Protein AF-A0A933EDR0-F1 (afdb_monomer)

Mean predicted aligned error: 7.44 Å

pLDDT: mean 84.29, std 12.15, range [47.56, 97.56]

Foldseek 3Di:
DDPVVLVVVLVVVLVVLLVVLLVVLVVQLVPQDDADDDPDPLVLLVVLLVLLVLLLVLLVLLLQLVCCLVVVHPDDPPDDNVNSVVSNVVSVVSSVVSLVVSLVSCCNHPNQDDPDPLSVLLSSLSSVLVSLVVSLVCCVPPNVVCVVCNSVSSVSNSVSSVSNSVSRNVCVVVVND

Sequence (177 aa):
MSEEAAVRRTQALLLGVLVAGFAVVAAWVFKVKTPVPYADAQQVIFGKAVASTIVALFAGLNWITMGMVYEKIPAPKGVRRRTLSSVHRWSGRIAVLAGFVVAAMCVATQGPQTSTTRLMVHSLLGGAVFVAVAVKLVIVKRVPAADGLLPLLGSLVFLFFAGLWWTSALPFFQGKI

Radius of gyration: 18.11 Å; Cα contacts (8 Å, |Δi|>4): 167; chains: 1; bounding box: 51×37×50 Å

Solvent-accessible surface area (backbone atoms only — not comparable to full-atom values): 9386 Å² total; per-residue (Å²): 133,61,70,66,60,56,51,52,52,49,52,52,51,54,50,49,50,49,53,52,39,50,50,53,42,51,55,47,45,76,64,58,85,68,62,59,90,65,98,50,65,65,63,52,52,51,51,49,30,52,52,39,48,53,25,31,52,26,31,49,51,26,44,51,33,45,30,31,76,71,69,75,34,91,67,65,88,92,67,52,72,68,53,38,52,49,49,27,54,52,32,43,50,50,21,52,54,52,44,50,54,50,49,52,51,49,38,45,48,62,31,56,44,70,91,41,72,56,42,33,50,33,41,51,31,59,43,49,33,56,36,43,51,50,52,52,50,45,27,75,74,76,35,65,92,50,54,85,51,48,66,58,47,49,47,49,38,31,52,28,41,45,48,37,26,56,56,51,29,48,41,39,80,68,70,76,97

Structure (mmCIF, N/CA/C/O backbone):
data_AF-A0A933EDR0-F1
#
_entry.id   AF-A0A933EDR0-F1
#
loop_
_atom_site.group_PDB
_atom_site.id
_atom_site.type_symbol
_atom_site.label_atom_id
_atom_site.label_alt_id
_atom_site.label_comp_id
_atom_site.label_asym_id
_atom_site.label_entity_id
_atom_site.label_seq_id
_atom_site.pdbx_PDB_ins_code
_atom_site.Cartn_x
_atom_site.Cartn_y
_atom_site.Cartn_z
_atom_site.occupancy
_atom_site.B_iso_or_equiv
_atom_site.auth_seq_id
_atom_site.auth_comp_id
_atom_site.auth_asym_id
_atom_site.auth_atom_id
_atom_site.pdbx_PDB_model_num
ATOM 1 N N . MET A 1 1 ? -30.311 -16.896 12.895 1.00 59.28 1 MET A N 1
ATOM 2 C CA . MET A 1 1 ? -29.209 -17.283 11.983 1.00 59.28 1 MET A CA 1
ATOM 3 C C . MET A 1 1 ? -28.011 -17.592 12.867 1.00 59.28 1 MET A C 1
ATOM 5 O O . MET A 1 1 ? -27.674 -16.723 13.660 1.00 59.28 1 MET A O 1
ATOM 9 N N . SER A 1 2 ? -27.471 -18.816 12.848 1.00 77.19 2 SER A N 1
ATOM 10 C CA . SER A 1 2 ? -26.390 -19.201 13.771 1.00 77.19 2 SER A CA 1
ATOM 11 C C . SER A 1 2 ? -25.107 -18.422 13.463 1.00 77.19 2 SER A C 1
ATOM 13 O O . SER A 1 2 ? -24.821 -18.115 12.304 1.00 77.19 2 SER A O 1
ATOM 15 N N . GLU A 1 3 ? -24.349 -18.081 14.502 1.00 76.75 3 GLU A N 1
ATOM 16 C CA . GLU A 1 3 ? -23.081 -17.339 14.424 1.00 76.75 3 GLU A CA 1
ATOM 17 C C . GLU A 1 3 ? -22.095 -17.986 13.434 1.00 76.75 3 GLU A C 1
ATOM 19 O O . GLU A 1 3 ? -21.479 -17.318 12.603 1.00 76.75 3 GLU A O 1
ATOM 24 N N . GLU A 1 4 ? -22.072 -19.316 13.413 1.00 78.44 4 GLU A N 1
ATOM 25 C CA . GLU A 1 4 ? -21.276 -20.131 12.499 1.00 78.44 4 GLU A CA 1
ATOM 26 C C . GLU A 1 4 ? -21.634 -19.912 11.014 1.00 78.44 4 GLU A C 1
ATOM 28 O O . GLU A 1 4 ? -20.752 -19.839 10.154 1.00 78.44 4 GLU A O 1
ATOM 33 N N . ALA A 1 5 ? -22.919 -19.723 10.690 1.00 76.62 5 ALA A N 1
ATOM 34 C CA . ALA A 1 5 ? -23.361 -19.446 9.323 1.00 76.62 5 ALA A CA 1
ATOM 35 C C . ALA A 1 5 ? -22.924 -18.046 8.848 1.00 76.62 5 ALA A C 1
ATOM 37 O O . ALA A 1 5 ? -22.588 -17.860 7.674 1.00 76.62 5 ALA A O 1
ATOM 38 N N . ALA A 1 6 ? -22.881 -17.065 9.755 1.00 73.00 6 ALA A N 1
ATOM 39 C CA . ALA A 1 6 ? -22.401 -15.715 9.460 1.00 73.00 6 ALA A CA 1
ATOM 40 C C . ALA A 1 6 ? -20.878 -15.679 9.230 1.00 73.00 6 ALA A C 1
ATOM 42 O O . ALA A 1 6 ? -20.409 -15.015 8.297 1.00 73.00 6 ALA A O 1
ATOM 43 N N . VAL A 1 7 ? -20.112 -16.441 10.019 1.00 74.94 7 VAL A N 1
ATOM 44 C CA . VAL A 1 7 ? -18.655 -16.590 9.860 1.00 74.94 7 VAL A CA 1
ATOM 45 C C . VAL A 1 7 ? -18.311 -17.294 8.545 1.00 74.94 7 VAL A C 1
ATOM 47 O O . VAL A 1 7 ? -17.504 -16.775 7.773 1.00 74.94 7 VAL A O 1
ATOM 50 N N . ARG A 1 8 ? -18.972 -18.412 8.216 1.00 81.12 8 ARG A N 1
ATOM 51 C CA . ARG A 1 8 ? -18.732 -19.139 6.952 1.00 81.12 8 ARG A CA 1
ATOM 52 C C . ARG A 1 8 ? -19.055 -18.291 5.723 1.00 81.12 8 ARG A C 1
ATOM 54 O O . ARG A 1 8 ? -18.282 -18.269 4.768 1.00 81.12 8 ARG A O 1
ATOM 61 N N . ARG A 1 9 ? -20.157 -17.530 5.756 1.00 79.12 9 ARG A N 1
ATOM 62 C CA . ARG A 1 9 ? -20.516 -16.589 4.681 1.00 79.12 9 ARG A CA 1
ATOM 63 C C . ARG A 1 9 ? -19.467 -15.487 4.516 1.00 79.12 9 ARG A C 1
ATOM 65 O O . ARG A 1 9 ? -19.104 -15.149 3.394 1.00 79.12 9 ARG A O 1
ATOM 72 N N . THR A 1 10 ? -18.964 -14.956 5.627 1.00 70.56 10 THR A N 1
ATOM 73 C CA . THR A 1 10 ? -17.889 -13.954 5.655 1.00 70.56 10 THR A CA 1
ATOM 74 C C . THR A 1 10 ? -16.603 -14.497 5.035 1.00 70.56 10 THR A C 1
ATOM 76 O O . THR A 1 10 ? -16.048 -13.876 4.132 1.00 70.56 10 THR A O 1
ATOM 79 N N . GLN A 1 11 ? -16.165 -15.685 5.456 1.00 74.19 11 GLN A N 1
ATOM 80 C CA . GLN A 1 11 ? -14.982 -16.352 4.911 1.00 74.19 11 GLN A CA 1
ATOM 81 C C . GLN A 1 11 ? -15.119 -16.625 3.411 1.00 74.19 11 GLN A C 1
ATOM 83 O O . GLN A 1 11 ? -14.204 -16.315 2.653 1.00 74.19 11 GLN A O 1
ATOM 88 N N . ALA A 1 12 ? -16.274 -17.129 2.968 1.00 77.50 12 ALA A N 1
ATOM 89 C CA . ALA A 1 12 ? -16.537 -17.398 1.557 1.00 77.50 12 ALA A CA 1
ATOM 90 C C . ALA A 1 12 ? -16.495 -16.123 0.697 1.00 77.50 12 ALA A C 1
ATOM 92 O O . ALA A 1 12 ? -15.921 -16.138 -0.390 1.00 77.50 12 ALA A O 1
ATOM 93 N N . LEU A 1 13 ? -17.043 -15.004 1.188 1.00 74.25 13 LEU A N 1
ATOM 94 C CA . LEU A 1 13 ? -16.986 -13.716 0.488 1.00 74.25 13 LEU A CA 1
ATOM 95 C C . LEU A 1 13 ? -15.553 -13.184 0.380 1.00 74.25 13 LEU A C 1
ATOM 97 O O . LEU A 1 13 ? -15.146 -12.738 -0.691 1.00 74.25 13 LEU A O 1
ATOM 101 N N . LEU A 1 14 ? -14.779 -13.244 1.467 1.00 71.56 14 LEU A N 1
ATOM 102 C CA . LEU A 1 14 ? -13.388 -12.786 1.472 1.00 71.56 14 LEU A CA 1
ATOM 103 C C . LEU A 1 14 ? -12.517 -13.644 0.551 1.00 71.56 14 LEU A C 1
ATOM 105 O O . LEU A 1 14 ? -11.787 -13.099 -0.274 1.00 71.56 14 LEU A O 1
ATOM 109 N N . LEU A 1 15 ? -12.641 -14.971 0.634 1.00 75.56 15 LEU A N 1
ATOM 110 C CA . LEU A 1 15 ? -11.942 -15.907 -0.248 1.00 75.56 15 LEU A CA 1
ATOM 111 C C . LEU A 1 15 ? -12.336 -15.704 -1.713 1.00 75.56 15 LEU A C 1
ATOM 113 O O . LEU A 1 15 ? -11.460 -15.637 -2.569 1.00 75.56 15 LEU A O 1
ATOM 117 N N . GLY A 1 16 ? -13.627 -15.533 -2.005 1.00 73.62 16 GLY A N 1
ATOM 118 C CA . GLY A 1 16 ? -14.110 -15.271 -3.360 1.00 73.62 16 GLY A CA 1
ATOM 119 C C . GLY A 1 16 ? -13.519 -13.992 -3.959 1.00 73.62 16 GLY A C 1
ATOM 120 O O . GLY A 1 16 ? -13.049 -14.009 -5.093 1.00 73.62 16 GLY A O 1
ATOM 121 N N . VAL A 1 17 ? -13.469 -12.899 -3.189 1.00 71.50 17 VAL A N 1
ATOM 122 C CA . VAL A 1 17 ? -12.860 -11.629 -3.629 1.00 71.50 17 VAL A CA 1
ATOM 123 C C . VAL A 1 17 ? -11.349 -11.765 -3.817 1.00 71.50 17 VAL A C 1
ATOM 125 O O . VAL A 1 17 ? -10.816 -11.240 -4.793 1.00 71.50 17 VAL A O 1
ATOM 128 N N . LEU A 1 18 ? -10.659 -12.479 -2.921 1.00 69.50 18 LEU A N 1
ATOM 129 C CA . LEU A 1 18 ? -9.221 -12.736 -3.035 1.00 69.50 18 LEU A CA 1
ATOM 130 C C . LEU A 1 18 ? -8.892 -13.542 -4.296 1.00 69.50 18 LEU A C 1
ATOM 132 O O . LEU A 1 18 ? -8.040 -13.127 -5.077 1.00 69.50 18 LEU A O 1
ATOM 136 N N . VAL A 1 19 ? -9.590 -14.659 -4.515 1.00 73.19 19 VAL A N 1
ATOM 137 C CA . VAL A 1 19 ? -9.375 -15.547 -5.666 1.00 73.19 19 VAL A CA 1
ATOM 138 C C . VAL A 1 19 ? -9.741 -14.843 -6.969 1.00 73.19 19 VAL A C 1
ATOM 140 O O . VAL A 1 19 ? -8.946 -14.856 -7.905 1.00 73.19 19 VAL A O 1
ATOM 143 N N . ALA A 1 20 ? -10.898 -14.178 -7.032 1.00 71.88 20 ALA A N 1
ATOM 144 C CA . ALA A 1 20 ? -11.318 -13.449 -8.227 1.00 71.88 20 ALA A CA 1
ATOM 145 C C . ALA A 1 20 ? -10.381 -12.273 -8.529 1.00 71.88 20 ALA A C 1
ATOM 147 O O . ALA A 1 20 ? -9.972 -12.089 -9.672 1.00 71.88 20 ALA A O 1
ATOM 148 N N . GLY A 1 21 ? -9.993 -11.504 -7.508 1.00 60.41 21 GLY A N 1
ATOM 149 C CA . GLY A 1 21 ? -9.047 -10.403 -7.649 1.00 60.41 21 GLY A CA 1
ATOM 150 C C . GLY A 1 21 ? -7.682 -10.878 -8.148 1.00 60.41 21 GLY A C 1
ATOM 151 O O . GLY A 1 21 ? -7.150 -10.315 -9.102 1.00 60.41 21 GLY A O 1
ATOM 152 N N . PHE A 1 22 ? -7.149 -11.956 -7.565 1.00 62.19 22 PHE A N 1
ATOM 153 C CA . PHE A 1 22 ? -5.900 -12.573 -8.012 1.00 62.19 22 PHE A CA 1
ATOM 154 C C . PHE A 1 22 ? -6.001 -13.101 -9.449 1.00 62.19 22 PHE A C 1
ATOM 156 O O . PHE A 1 22 ? -5.115 -12.836 -10.258 1.00 62.19 22 PHE A O 1
ATOM 163 N N . ALA A 1 23 ? -7.092 -13.787 -9.797 1.00 68.38 23 ALA A N 1
ATOM 164 C CA . ALA A 1 23 ? -7.315 -14.314 -11.139 1.00 68.38 23 ALA A CA 1
ATOM 165 C C . ALA A 1 23 ? -7.428 -13.200 -12.192 1.00 68.38 23 ALA A C 1
ATOM 167 O O . ALA A 1 23 ? -6.860 -13.331 -13.272 1.00 68.38 23 ALA A O 1
ATOM 168 N N . VAL A 1 24 ? -8.102 -12.086 -11.880 1.00 63.88 24 VAL A N 1
ATOM 169 C CA . VAL A 1 24 ? -8.200 -10.915 -12.770 1.00 63.88 24 VAL A CA 1
ATOM 170 C C . VAL A 1 24 ? -6.830 -10.276 -12.983 1.00 63.88 24 VAL A C 1
ATOM 172 O O . VAL A 1 24 ? -6.464 -9.997 -14.123 1.00 63.88 24 VAL A O 1
ATOM 175 N N . VAL A 1 25 ? -6.052 -10.089 -11.913 1.00 53.62 25 VAL A N 1
ATOM 176 C CA . VAL A 1 25 ? -4.675 -9.578 -11.999 1.00 53.62 25 VAL A CA 1
ATOM 177 C C . VAL A 1 25 ? -3.814 -10.505 -12.854 1.00 53.62 25 VAL A C 1
ATOM 179 O O . VAL A 1 25 ? -3.159 -10.033 -13.779 1.00 53.62 25 VAL A O 1
ATOM 182 N N . ALA A 1 26 ? -3.835 -11.813 -12.587 1.00 58.19 26 ALA A N 1
ATOM 183 C CA . ALA A 1 26 ? -3.067 -12.798 -13.340 1.00 58.19 26 ALA A CA 1
ATOM 184 C C . ALA A 1 26 ? -3.477 -12.809 -14.821 1.00 58.19 26 ALA A C 1
ATOM 186 O O . ALA A 1 26 ? -2.630 -12.689 -15.698 1.00 58.19 26 ALA A O 1
ATOM 187 N N . ALA A 1 27 ? -4.775 -12.860 -15.125 1.00 61.47 27 ALA A N 1
ATOM 188 C CA . ALA A 1 27 ? -5.272 -12.824 -16.499 1.00 61.47 27 ALA A CA 1
ATOM 189 C C . ALA A 1 27 ? -4.859 -11.540 -17.235 1.00 61.47 27 ALA A C 1
ATOM 191 O O . ALA A 1 27 ? -4.522 -11.581 -18.418 1.00 61.47 27 ALA A O 1
ATOM 192 N N . TRP A 1 28 ? -4.854 -10.403 -16.541 1.00 53.97 28 TRP A N 1
ATOM 193 C CA . TRP A 1 28 ? -4.442 -9.123 -17.104 1.00 53.97 28 TRP A CA 1
ATOM 194 C C . TRP A 1 28 ? -2.929 -9.040 -17.348 1.00 53.97 28 TRP A C 1
ATOM 196 O O . TRP A 1 28 ? -2.516 -8.573 -18.410 1.00 53.97 28 TRP A O 1
ATOM 206 N N . VAL A 1 29 ? -2.117 -9.589 -16.434 1.00 54.31 29 VAL A N 1
ATOM 207 C CA . VAL A 1 29 ? -0.663 -9.795 -16.596 1.00 54.31 29 VAL A CA 1
ATOM 208 C C . VAL A 1 29 ? -0.334 -10.511 -17.898 1.00 54.31 29 VAL A C 1
ATOM 210 O O . VAL A 1 29 ? 0.570 -10.089 -18.612 1.00 54.31 29 VAL A O 1
ATOM 213 N N . PHE A 1 30 ? -1.108 -11.532 -18.258 1.00 56.72 30 PHE A N 1
ATOM 214 C CA . PHE A 1 30 ? -0.864 -12.307 -19.474 1.00 56.72 30 PHE A CA 1
ATOM 215 C C . PHE A 1 30 ? -1.455 -11.692 -20.760 1.00 56.72 30 PHE A C 1
ATOM 217 O O . PHE A 1 30 ? -1.148 -12.181 -21.850 1.00 56.72 30 PHE A O 1
ATOM 224 N N . LYS A 1 31 ? -2.285 -10.635 -20.681 1.00 56.78 31 LYS A N 1
ATOM 225 C CA . LYS A 1 31 ? -3.006 -10.074 -21.847 1.00 56.78 31 LYS A CA 1
ATOM 226 C C . LYS A 1 31 ? -2.462 -8.753 -22.406 1.00 56.78 31 LYS A C 1
ATOM 228 O O . LYS A 1 31 ? -2.707 -8.477 -23.579 1.00 56.78 31 LYS A O 1
ATOM 233 N N . VAL A 1 32 ? -1.762 -7.926 -21.626 1.00 54.75 32 VAL A N 1
ATOM 234 C CA . VAL A 1 32 ? -1.287 -6.603 -22.092 1.00 54.75 32 VAL A CA 1
ATOM 235 C C . VAL A 1 32 ? -0.006 -6.755 -22.924 1.00 54.75 32 VAL A C 1
ATOM 237 O O . VAL A 1 32 ? 1.001 -7.227 -22.407 1.00 54.75 32 VAL A O 1
ATOM 240 N N . LYS A 1 33 ? -0.031 -6.364 -24.211 1.00 51.09 33 LYS A N 1
ATOM 241 C CA . LYS A 1 33 ? 1.066 -6.627 -25.172 1.00 51.09 33 LYS A CA 1
ATOM 242 C C . LYS A 1 33 ? 1.660 -5.413 -25.913 1.00 51.09 33 LYS A C 1
ATOM 244 O O . LYS A 1 33 ? 2.411 -5.624 -26.857 1.00 51.09 33 LYS A O 1
ATOM 249 N N . THR A 1 34 ? 1.402 -4.160 -25.525 1.00 47.56 34 THR A N 1
ATOM 250 C CA . THR A 1 34 ? 1.934 -2.999 -26.283 1.00 47.56 34 THR A CA 1
ATOM 251 C C . THR A 1 34 ? 2.441 -1.853 -25.392 1.00 47.56 34 THR A C 1
ATOM 253 O O . THR A 1 34 ? 1.629 -1.285 -24.661 1.00 47.56 34 THR A O 1
ATOM 256 N N . PRO A 1 35 ? 3.732 -1.468 -25.472 1.00 57.47 35 PRO A N 1
ATOM 257 C CA . PRO A 1 35 ? 4.266 -0.241 -24.869 1.00 57.47 35 PRO A CA 1
ATOM 258 C C . PRO A 1 35 ? 3.745 1.014 -25.586 1.00 57.47 35 PRO A C 1
ATOM 260 O O . PRO A 1 35 ? 3.749 1.058 -26.816 1.00 57.47 35 PRO A O 1
ATOM 263 N N . VAL A 1 36 ? 3.362 2.061 -24.849 1.00 55.84 36 VAL A N 1
ATOM 264 C CA . VAL A 1 36 ? 3.177 3.408 -25.428 1.00 55.84 36 VAL A CA 1
ATOM 265 C C . VAL A 1 36 ? 4.556 4.071 -25.612 1.00 55.84 36 VAL A C 1
ATOM 267 O O . VAL 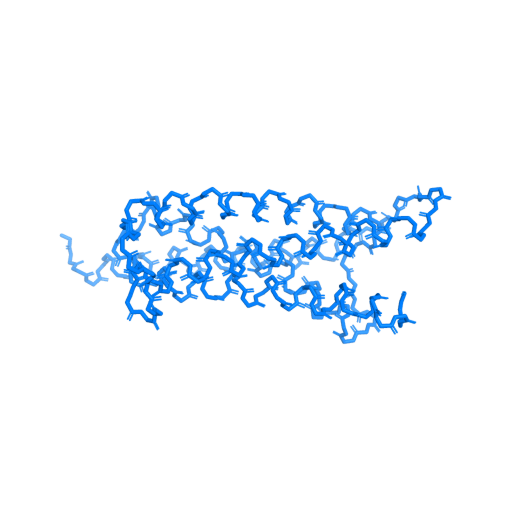A 1 36 ? 5.338 4.066 -24.657 1.00 55.84 36 VAL A O 1
ATOM 270 N N . PRO A 1 37 ? 4.895 4.644 -26.785 1.00 55.88 37 PRO A N 1
ATOM 271 C CA . PRO A 1 37 ? 6.154 5.365 -26.973 1.00 55.88 37 PRO A CA 1
ATOM 272 C C . PRO A 1 37 ? 6.145 6.670 -26.167 1.00 55.88 37 PRO A C 1
ATOM 274 O O . PRO A 1 37 ? 5.263 7.506 -26.353 1.00 55.88 37 PRO A O 1
ATOM 277 N N . TYR A 1 38 ? 7.126 6.863 -25.286 1.00 59.22 38 TYR A N 1
ATOM 278 C CA . TYR A 1 38 ? 7.350 8.140 -24.602 1.00 59.22 38 TYR A CA 1
ATOM 279 C C . TYR A 1 38 ? 8.509 8.878 -25.267 1.00 59.22 38 TYR A C 1
ATOM 281 O O . TYR A 1 38 ? 9.524 8.262 -25.581 1.00 59.22 38 TYR A O 1
ATOM 289 N N . ALA A 1 39 ? 8.364 10.192 -25.453 1.00 58.09 39 ALA A N 1
ATOM 290 C CA . ALA A 1 39 ? 9.373 11.031 -26.104 1.00 58.09 39 ALA A CA 1
ATOM 291 C C . ALA A 1 39 ? 10.686 11.158 -25.298 1.00 58.09 39 ALA A C 1
ATOM 293 O O . ALA A 1 39 ? 11.725 11.432 -25.887 1.00 58.09 39 ALA A O 1
ATOM 294 N N . ASP A 1 40 ? 10.654 10.917 -23.979 1.00 71.19 40 ASP A N 1
ATOM 295 C CA . ASP A 1 40 ? 11.840 10.868 -23.115 1.00 71.19 40 ASP A CA 1
ATOM 296 C C . ASP A 1 40 ? 11.654 9.819 -21.999 1.00 71.19 40 ASP A C 1
ATOM 298 O O . ASP A 1 40 ? 10.908 10.017 -21.034 1.00 71.19 40 ASP A O 1
ATOM 302 N N . ALA A 1 41 ? 12.319 8.669 -22.139 1.00 75.19 41 ALA A N 1
ATOM 303 C CA . ALA A 1 41 ? 12.229 7.567 -21.183 1.00 75.19 41 ALA A CA 1
ATOM 304 C C . ALA A 1 41 ? 12.728 7.956 -19.779 1.00 75.19 41 ALA A C 1
ATOM 306 O O . ALA A 1 41 ? 12.185 7.474 -18.782 1.00 75.19 41 ALA A O 1
ATOM 307 N N . GLN A 1 42 ? 13.712 8.855 -19.687 1.00 77.75 42 GLN A N 1
ATOM 308 C CA . GLN A 1 42 ? 14.330 9.242 -18.422 1.00 77.75 42 GLN A CA 1
ATOM 309 C C . GLN A 1 42 ? 13.375 10.083 -17.571 1.00 77.75 42 GLN A C 1
ATOM 311 O O . GLN A 1 42 ? 13.209 9.832 -16.376 1.00 77.75 42 GLN A O 1
ATOM 316 N N . GLN A 1 43 ? 12.670 11.031 -18.195 1.00 78.38 43 GLN A N 1
ATOM 317 C CA . GLN A 1 43 ? 11.649 11.838 -17.517 1.00 78.38 43 GLN A CA 1
ATOM 318 C C . GLN A 1 43 ? 10.504 10.978 -16.974 1.00 78.38 43 GLN A C 1
ATOM 320 O O . GLN A 1 43 ? 10.008 11.213 -15.871 1.00 78.38 43 GLN A O 1
ATOM 325 N N . VAL A 1 44 ? 10.105 9.943 -17.717 1.00 80.06 44 VAL A N 1
ATOM 326 C CA . VAL A 1 44 ? 9.047 9.017 -17.294 1.00 80.06 44 VAL A CA 1
ATOM 327 C C . VAL A 1 44 ? 9.487 8.182 -16.096 1.00 80.06 44 VAL A C 1
ATOM 329 O O . VAL A 1 44 ? 8.710 8.013 -15.153 1.00 80.06 44 VAL A O 1
ATOM 332 N N . ILE A 1 45 ? 10.716 7.661 -16.109 1.00 82.50 45 ILE A N 1
ATOM 333 C CA . ILE A 1 45 ? 11.256 6.879 -14.990 1.00 82.50 45 ILE A CA 1
ATOM 334 C C . ILE A 1 45 ? 11.380 7.763 -13.745 1.00 82.50 45 ILE A C 1
ATOM 336 O O . ILE A 1 45 ? 10.895 7.375 -12.679 1.00 82.50 45 ILE A O 1
ATOM 340 N N . PHE A 1 46 ? 11.920 8.976 -13.887 1.00 83.19 46 PHE A N 1
ATOM 341 C CA . PHE A 1 46 ? 11.998 9.948 -12.797 1.00 83.19 46 PHE A CA 1
ATOM 342 C C . PHE A 1 46 ? 10.613 10.264 -12.215 1.00 83.19 46 PHE A C 1
ATOM 344 O O . PHE A 1 46 ? 10.402 10.147 -11.006 1.00 83.19 46 PHE A O 1
ATOM 351 N N . GLY A 1 47 ? 9.634 10.582 -13.068 1.00 83.38 47 GLY A N 1
ATOM 352 C CA . GLY A 1 47 ? 8.261 10.863 -12.645 1.00 83.38 47 GLY A CA 1
ATOM 353 C C . GLY A 1 47 ? 7.629 9.701 -11.875 1.00 83.38 47 GLY A C 1
ATOM 354 O O . GLY A 1 47 ? 7.018 9.908 -10.825 1.00 83.38 47 GLY A O 1
ATOM 355 N N . LYS A 1 48 ? 7.834 8.458 -12.331 1.00 84.69 48 LYS A N 1
ATOM 356 C CA . LYS A 1 48 ? 7.381 7.250 -11.622 1.00 84.69 48 LYS A CA 1
ATOM 357 C C . LYS A 1 48 ? 8.079 7.065 -10.274 1.00 84.69 48 LYS A C 1
ATOM 359 O O . LYS A 1 48 ? 7.422 6.686 -9.301 1.00 84.69 48 LYS A O 1
ATOM 364 N N . ALA A 1 49 ? 9.384 7.316 -10.191 1.00 88.31 49 ALA A N 1
ATOM 365 C CA . ALA A 1 49 ? 10.145 7.197 -8.949 1.00 88.31 49 ALA A CA 1
ATOM 366 C C . ALA A 1 49 ? 9.669 8.212 -7.898 1.00 88.31 49 ALA A C 1
ATOM 368 O O . ALA A 1 49 ? 9.412 7.849 -6.748 1.00 88.31 49 ALA A O 1
ATOM 369 N N . VAL A 1 50 ? 9.450 9.465 -8.303 1.00 84.25 50 VAL A N 1
ATOM 370 C CA . VAL A 1 50 ? 8.888 10.508 -7.432 1.00 84.25 50 VAL A CA 1
ATOM 371 C C . VAL A 1 50 ? 7.464 10.149 -7.004 1.00 84.25 50 VAL A C 1
ATOM 373 O O . VAL A 1 50 ? 7.163 10.134 -5.810 1.00 84.25 50 VAL A O 1
ATOM 376 N N . ALA A 1 51 ? 6.592 9.786 -7.947 1.00 86.00 51 ALA A N 1
ATOM 377 C CA . ALA A 1 51 ? 5.203 9.451 -7.642 1.00 86.00 51 ALA A CA 1
ATOM 378 C C . ALA A 1 51 ? 5.079 8.228 -6.716 1.00 86.00 51 ALA A C 1
ATOM 380 O O . ALA A 1 51 ? 4.318 8.259 -5.749 1.00 86.00 51 ALA A O 1
ATOM 381 N N . SER A 1 52 ? 5.860 7.169 -6.947 1.00 91.31 52 SER A N 1
ATOM 382 C CA . SER A 1 52 ? 5.877 5.999 -6.054 1.00 91.31 52 SER A CA 1
ATOM 383 C C . SER A 1 52 ? 6.453 6.323 -4.673 1.00 91.31 52 SER A C 1
ATOM 385 O O . SER A 1 52 ? 5.996 5.756 -3.682 1.00 91.31 52 SER A O 1
ATOM 387 N N . THR A 1 53 ? 7.386 7.275 -4.570 1.00 91.19 53 THR A N 1
ATOM 388 C CA . THR A 1 53 ? 7.878 7.784 -3.277 1.00 91.19 53 THR A CA 1
ATOM 389 C C . THR A 1 53 ? 6.772 8.497 -2.508 1.00 91.19 53 THR A C 1
ATOM 391 O O . THR A 1 53 ? 6.556 8.206 -1.334 1.00 91.19 53 THR A O 1
ATOM 394 N N . ILE A 1 54 ? 6.004 9.363 -3.174 1.00 86.06 54 ILE A N 1
ATOM 395 C CA . ILE A 1 54 ? 4.843 10.033 -2.572 1.00 86.06 54 ILE A CA 1
ATOM 396 C C . ILE A 1 54 ? 3.833 8.998 -2.057 1.00 86.06 54 ILE A C 1
ATOM 398 O O . ILE A 1 54 ? 3.372 9.093 -0.918 1.00 86.06 54 ILE A O 1
ATOM 402 N N . VAL A 1 55 ? 3.527 7.975 -2.860 1.00 94.00 55 VAL A N 1
ATOM 403 C CA . VAL A 1 55 ? 2.632 6.878 -2.461 1.00 94.00 55 VAL A CA 1
ATOM 404 C C . VAL A 1 55 ? 3.154 6.157 -1.217 1.00 94.00 55 VAL A C 1
ATOM 406 O O . VAL A 1 55 ? 2.392 5.967 -0.269 1.00 94.00 55 VAL A O 1
ATOM 409 N N . ALA A 1 56 ? 4.441 5.798 -1.183 1.00 94.69 56 ALA A N 1
ATOM 410 C CA . ALA A 1 56 ? 5.057 5.121 -0.044 1.00 94.69 56 ALA A CA 1
ATOM 411 C C . ALA A 1 56 ? 5.007 5.971 1.237 1.00 94.69 56 ALA A C 1
ATOM 413 O O . ALA A 1 56 ? 4.666 5.453 2.302 1.00 94.69 56 ALA A O 1
ATOM 414 N N . LEU A 1 57 ? 5.258 7.281 1.138 1.00 93.44 57 LEU A N 1
ATOM 415 C CA . LEU A 1 57 ? 5.167 8.211 2.267 1.00 93.44 57 LEU A CA 1
ATOM 416 C C . LEU A 1 57 ? 3.740 8.305 2.816 1.00 93.44 57 LEU A C 1
ATOM 418 O O . LEU A 1 57 ? 3.533 8.178 4.024 1.00 93.44 57 LEU A O 1
ATOM 422 N N . PHE A 1 58 ? 2.735 8.467 1.950 1.00 94.38 58 PHE A N 1
ATOM 423 C CA . PHE A 1 58 ? 1.340 8.491 2.394 1.00 94.38 58 PHE A CA 1
ATOM 424 C C . PHE A 1 58 ? 0.889 7.138 2.957 1.00 94.38 58 PHE A C 1
ATOM 426 O O . PHE A 1 58 ? 0.156 7.109 3.947 1.00 94.38 58 PHE A O 1
ATOM 433 N N . ALA A 1 59 ? 1.332 6.015 2.386 1.00 95.81 59 ALA A N 1
ATOM 434 C CA . ALA A 1 59 ? 1.065 4.684 2.929 1.00 95.81 59 ALA A CA 1
ATOM 435 C C . ALA A 1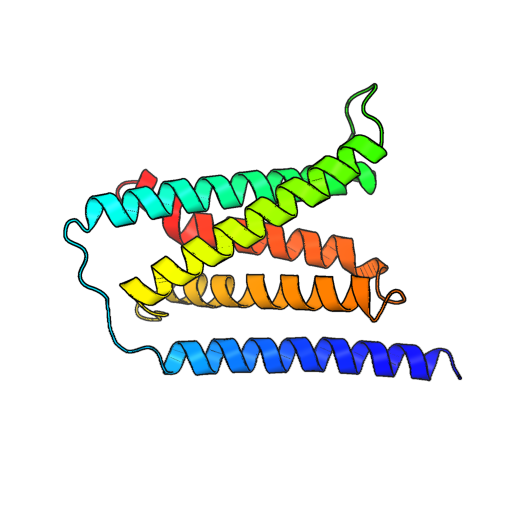 59 ? 1.697 4.502 4.323 1.00 95.81 59 ALA A C 1
ATOM 437 O O . ALA A 1 59 ? 1.034 4.004 5.234 1.00 95.81 59 ALA A O 1
ATOM 438 N N . GLY A 1 60 ? 2.930 4.976 4.523 1.00 96.75 60 GLY A N 1
ATOM 439 C CA . GLY A 1 60 ? 3.594 4.998 5.828 1.00 96.75 60 GLY A CA 1
ATOM 440 C C . GLY A 1 60 ? 2.853 5.869 6.841 1.00 96.75 60 GLY A C 1
ATOM 441 O O . GLY A 1 60 ? 2.576 5.426 7.954 1.00 96.75 60 GLY A O 1
ATOM 442 N N . LEU A 1 61 ? 2.421 7.068 6.439 1.00 95.50 61 LEU A N 1
ATOM 443 C CA . LEU A 1 61 ? 1.606 7.947 7.280 1.00 95.50 61 LEU A CA 1
ATOM 444 C C . LEU A 1 61 ? 0.281 7.283 7.696 1.00 95.50 61 LEU A C 1
ATOM 446 O O . LEU A 1 61 ? -0.122 7.375 8.857 1.00 95.50 61 LEU A O 1
ATOM 450 N N . ASN A 1 62 ? -0.389 6.572 6.784 1.00 95.56 62 ASN A N 1
ATOM 451 C CA . ASN A 1 62 ? -1.590 5.792 7.109 1.00 95.56 62 ASN A CA 1
ATOM 452 C C . ASN A 1 62 ? -1.324 4.727 8.167 1.00 95.56 62 ASN A C 1
ATOM 454 O O . ASN A 1 62 ? -2.141 4.547 9.072 1.00 95.56 62 ASN A O 1
ATOM 458 N N . TRP A 1 63 ? -0.227 3.990 7.997 1.00 97.06 63 TRP A N 1
ATOM 459 C CA . TRP A 1 63 ? 0.149 2.892 8.872 1.00 97.06 63 TRP A CA 1
ATOM 460 C C . TRP A 1 63 ? 0.486 3.404 10.273 1.00 97.06 63 TRP A C 1
ATOM 462 O O . TRP A 1 63 ? -0.067 2.908 11.251 1.00 97.06 63 TRP A O 1
ATOM 472 N N . ILE A 1 64 ? 1.270 4.482 10.363 1.00 96.75 64 ILE A N 1
ATOM 473 C CA . ILE A 1 64 ? 1.607 5.149 11.625 1.00 96.75 64 ILE A CA 1
ATOM 474 C C . ILE A 1 64 ? 0.349 5.684 12.316 1.00 96.75 64 ILE A C 1
ATOM 476 O O . ILE A 1 64 ? 0.118 5.394 13.489 1.00 96.75 64 ILE A O 1
ATOM 480 N N . THR A 1 65 ? -0.495 6.437 11.600 1.00 95.19 65 THR A N 1
ATOM 481 C CA . THR A 1 65 ? -1.702 7.032 12.202 1.00 95.19 65 THR A CA 1
ATOM 482 C C . THR A 1 65 ? -2.682 5.985 12.714 1.00 95.19 65 THR A C 1
ATOM 484 O O . THR A 1 65 ? -3.281 6.198 13.767 1.00 95.19 65 THR A O 1
ATOM 487 N N . MET A 1 66 ? -2.825 4.835 12.044 1.00 93.00 66 MET A N 1
ATOM 488 C CA . MET A 1 66 ? -3.622 3.742 12.603 1.00 93.00 66 MET A CA 1
ATOM 489 C C . MET A 1 66 ? -2.908 2.975 13.708 1.00 93.00 66 MET A C 1
ATOM 491 O O . MET A 1 66 ? -3.563 2.620 14.682 1.00 93.00 66 MET A O 1
ATOM 495 N N . GLY A 1 67 ? -1.591 2.786 13.635 1.00 94.88 67 GLY A N 1
ATOM 496 C CA . GLY A 1 67 ? -0.814 2.250 14.753 1.00 94.88 67 GLY A CA 1
ATOM 497 C C . GLY A 1 67 ? -1.018 3.066 16.033 1.00 94.88 67 GLY A C 1
ATOM 498 O O . GLY A 1 67 ? -1.171 2.489 17.104 1.00 94.88 67 GLY A O 1
ATOM 499 N N . MET A 1 68 ? -1.136 4.392 15.914 1.00 95.62 68 MET A N 1
ATOM 500 C CA . MET A 1 68 ? -1.490 5.283 17.024 1.00 95.62 68 MET A CA 1
ATOM 501 C C . MET A 1 68 ? -2.933 5.097 17.509 1.00 95.62 68 MET A C 1
ATOM 503 O O . MET A 1 68 ? -3.183 5.072 18.709 1.00 95.62 68 MET A O 1
ATOM 507 N N . VAL A 1 69 ? -3.898 4.943 16.597 1.00 93.19 69 VAL A N 1
ATOM 508 C CA . VAL A 1 69 ? -5.315 4.726 16.952 1.00 93.19 69 VAL A CA 1
ATOM 509 C C . VAL A 1 69 ? -5.556 3.370 17.625 1.00 93.19 69 VAL A C 1
ATOM 511 O O . VAL A 1 69 ? -6.461 3.274 18.451 1.00 93.19 69 VAL A O 1
ATOM 514 N N . TYR A 1 70 ? -4.777 2.347 17.269 1.00 91.50 70 TYR A N 1
ATOM 515 C CA . TYR A 1 70 ? -4.786 1.016 17.889 1.00 91.50 70 TYR A CA 1
ATOM 516 C C . TYR A 1 70 ? -3.800 0.891 19.064 1.00 91.50 70 TYR A C 1
ATOM 518 O O . TYR A 1 70 ? -3.560 -0.221 19.532 1.00 91.50 70 TYR A O 1
ATOM 526 N N . GLU A 1 71 ? -3.211 2.006 19.515 1.00 92.38 71 GLU A N 1
ATOM 527 C CA . GLU A 1 71 ? -2.320 2.072 20.685 1.00 92.38 71 GLU A CA 1
ATOM 528 C C . GLU A 1 71 ? -1.062 1.185 20.571 1.00 92.38 71 GLU A C 1
ATOM 530 O O . GLU A 1 71 ? -0.452 0.796 21.561 1.00 92.38 71 GLU A O 1
ATOM 535 N N . LYS A 1 72 ? -0.641 0.870 19.340 1.00 94.12 72 LYS A N 1
ATOM 536 C CA . LYS A 1 72 ? 0.613 0.156 19.037 1.00 94.12 72 LYS A CA 1
ATOM 537 C C . LYS A 1 72 ? 1.801 1.097 18.848 1.00 94.12 72 LYS A C 1
ATOM 539 O O . LYS A 1 72 ? 2.942 0.656 18.913 1.00 94.12 72 LYS A O 1
ATOM 544 N N . ILE A 1 73 ? 1.534 2.378 18.598 1.00 94.00 73 ILE A N 1
ATOM 545 C CA . ILE A 1 73 ? 2.527 3.446 18.450 1.00 94.00 73 ILE A CA 1
ATOM 546 C C . ILE A 1 73 ? 2.102 4.601 19.366 1.00 94.00 73 ILE A C 1
ATOM 548 O O . ILE A 1 73 ? 0.926 4.970 19.348 1.00 94.00 73 ILE A O 1
ATOM 552 N N . PRO A 1 74 ? 3.010 5.203 20.153 1.00 94.06 74 PRO A N 1
ATOM 553 C CA . PRO A 1 74 ? 2.658 6.341 20.992 1.00 94.06 74 PRO A CA 1
ATOM 554 C C . PRO A 1 74 ? 2.215 7.536 20.136 1.00 94.06 74 PRO A C 1
ATOM 556 O O . PRO A 1 74 ? 2.920 7.964 19.221 1.00 94.06 74 PRO A O 1
ATOM 559 N N . ALA A 1 75 ? 1.039 8.086 20.439 1.00 93.94 75 ALA A N 1
ATOM 560 C CA . ALA A 1 75 ? 0.554 9.311 19.814 1.00 93.94 75 ALA A CA 1
ATOM 561 C C . ALA A 1 75 ? 1.155 10.551 20.510 1.00 93.94 75 ALA A C 1
ATOM 563 O O . ALA A 1 75 ? 1.291 10.551 21.738 1.00 93.94 75 ALA A O 1
ATOM 564 N N . PRO A 1 76 ? 1.474 11.636 19.777 1.00 92.50 76 PRO A N 1
ATOM 565 C CA . PRO A 1 76 ? 1.927 12.880 20.392 1.00 92.50 76 PRO A CA 1
ATOM 566 C C . PRO A 1 76 ? 0.876 13.463 21.347 1.00 92.50 76 PRO A C 1
ATOM 568 O O . PRO A 1 76 ? -0.329 13.422 21.075 1.00 92.50 76 PRO A O 1
ATOM 571 N N . LYS A 1 77 ? 1.337 14.053 22.457 1.00 92.44 77 LYS A N 1
ATOM 572 C CA . LYS A 1 77 ? 0.456 14.707 23.438 1.00 92.44 77 LYS A CA 1
ATOM 573 C C . LYS A 1 77 ? -0.383 15.795 22.756 1.00 92.44 77 LYS A C 1
ATOM 575 O O . LYS A 1 77 ? 0.127 16.576 21.960 1.00 92.44 77 LYS A O 1
ATOM 580 N N . GLY A 1 78 ? -1.677 15.841 23.072 1.00 90.44 78 GLY A N 1
ATOM 581 C CA . GLY A 1 78 ? -2.616 16.831 22.528 1.00 90.44 78 GLY A CA 1
ATOM 582 C C . GLY A 1 78 ? -3.232 16.479 21.167 1.00 90.44 78 GLY A C 1
ATOM 583 O O . GLY A 1 78 ? -4.187 17.138 20.747 1.00 90.44 78 GLY A O 1
ATOM 584 N N . VAL A 1 79 ? -2.774 15.421 20.488 1.00 91.81 79 VAL A N 1
ATOM 585 C CA . VAL A 1 79 ? -3.383 14.981 19.225 1.00 91.81 79 VAL A CA 1
ATOM 586 C C . VAL A 1 79 ? -4.665 14.198 19.499 1.00 91.81 79 VAL A C 1
ATOM 588 O O . VAL A 1 79 ? -4.671 13.157 20.151 1.00 91.81 79 VAL A O 1
ATOM 591 N N . ARG A 1 80 ? -5.787 14.687 18.963 1.00 94.19 80 ARG A N 1
ATOM 592 C CA . ARG A 1 80 ? -7.098 14.043 19.124 1.00 94.19 80 ARG A CA 1
ATOM 593 C C . ARG A 1 80 ? -7.231 12.828 18.203 1.00 94.19 80 ARG A C 1
ATOM 595 O O . ARG A 1 80 ? -6.867 12.885 17.028 1.00 94.19 80 ARG A O 1
ATOM 602 N N . ARG A 1 81 ? -7.908 11.773 18.675 1.00 92.62 81 ARG A N 1
ATOM 603 C CA . ARG A 1 81 ? -8.227 10.569 17.875 1.00 92.62 81 ARG A CA 1
ATOM 604 C C . ARG A 1 81 ? -8.979 10.889 16.573 1.00 92.62 81 ARG A C 1
ATOM 606 O O . ARG A 1 81 ? -8.740 10.258 15.547 1.00 92.62 81 ARG A O 1
ATOM 613 N N . ARG A 1 82 ? -9.850 11.911 16.581 1.00 94.00 82 ARG A N 1
ATOM 614 C CA . ARG A 1 82 ? -10.547 12.397 15.373 1.00 94.00 82 ARG A CA 1
ATOM 615 C C . ARG A 1 82 ? -9.565 12.919 14.316 1.00 94.00 82 ARG A C 1
ATOM 617 O O . ARG A 1 82 ? -9.772 12.656 13.134 1.00 94.00 82 ARG A O 1
ATOM 624 N N . THR A 1 83 ? -8.502 13.609 14.728 1.00 92.69 83 THR A N 1
ATOM 625 C CA . THR A 1 83 ? -7.462 14.114 13.821 1.00 92.69 83 THR A CA 1
ATOM 626 C C . THR A 1 83 ? -6.712 12.958 13.175 1.00 92.69 83 THR A C 1
ATOM 628 O O . THR A 1 83 ? -6.633 12.911 11.953 1.00 92.69 83 THR A O 1
ATOM 631 N N . LEU A 1 84 ? -6.267 11.973 13.966 1.00 93.75 84 LEU A N 1
ATOM 632 C CA . LEU A 1 84 ? -5.603 10.769 13.448 1.00 93.75 84 LEU A CA 1
ATOM 633 C C . LEU A 1 84 ? -6.484 10.016 12.442 1.00 93.75 84 LEU A C 1
ATOM 635 O O . LEU A 1 84 ? -6.023 9.649 11.367 1.00 93.75 84 LEU A O 1
ATOM 639 N N . SER A 1 85 ? -7.775 9.855 12.752 1.00 92.38 85 SER A N 1
ATOM 640 C CA . SER A 1 85 ? -8.743 9.216 11.850 1.00 92.38 85 SER A CA 1
ATOM 641 C C . SER A 1 85 ? -8.946 10.004 10.549 1.00 92.38 85 SER A C 1
ATOM 643 O O . SER A 1 85 ? -9.026 9.411 9.473 1.00 92.38 85 SER A O 1
ATOM 645 N N . SER A 1 86 ? -8.995 11.338 10.619 1.00 92.62 86 SER A N 1
ATOM 646 C CA . SER A 1 86 ? -9.094 12.197 9.432 1.00 92.62 86 SER A CA 1
ATOM 647 C C . SER A 1 86 ? -7.847 12.084 8.554 1.00 92.62 86 SER A C 1
ATOM 649 O O . SER A 1 86 ? -7.962 11.841 7.351 1.00 92.62 86 SER A O 1
ATOM 651 N N . VAL A 1 87 ? -6.659 12.172 9.166 1.00 91.12 87 VAL A N 1
ATOM 652 C CA . VAL A 1 87 ? -5.373 12.029 8.474 1.00 91.12 87 VAL A CA 1
ATOM 653 C C . VAL A 1 87 ? -5.282 10.658 7.817 1.00 91.12 87 VAL A C 1
ATOM 655 O O . VAL A 1 87 ? -5.005 10.604 6.623 1.00 91.12 87 VAL A O 1
ATOM 658 N N . HIS A 1 88 ? -5.603 9.570 8.525 1.00 94.06 88 HIS A N 1
ATOM 659 C CA . HIS A 1 88 ? -5.654 8.221 7.954 1.00 94.06 88 HIS A CA 1
ATOM 660 C C . HIS A 1 88 ? -6.563 8.162 6.717 1.00 94.06 88 HIS A C 1
ATOM 662 O O . HIS A 1 88 ? -6.165 7.710 5.651 1.00 94.06 88 HIS A O 1
ATOM 668 N N . ARG A 1 89 ? -7.792 8.684 6.799 1.00 91.69 89 ARG A N 1
ATOM 669 C CA . ARG A 1 89 ? -8.739 8.621 5.672 1.00 91.69 89 ARG A CA 1
ATOM 670 C C . ARG A 1 89 ? -8.241 9.381 4.444 1.00 91.69 89 ARG A C 1
ATOM 672 O O . ARG A 1 89 ? -8.324 8.856 3.335 1.00 91.69 89 ARG A O 1
ATOM 679 N N . TRP A 1 90 ? -7.754 10.607 4.624 1.00 89.56 90 TRP A N 1
ATOM 680 C CA . TRP A 1 90 ? -7.305 11.443 3.509 1.00 89.56 90 TRP A CA 1
ATOM 681 C C . TRP A 1 90 ? -5.987 10.967 2.919 1.00 89.56 90 TRP A C 1
ATOM 683 O O . TRP A 1 90 ? -5.905 10.790 1.705 1.00 89.56 90 TRP A O 1
ATOM 693 N N . SER A 1 91 ? -4.998 10.666 3.761 1.00 85.81 91 SER A N 1
ATOM 694 C CA . SER A 1 91 ? -3.740 10.083 3.292 1.00 85.81 91 SER A CA 1
ATOM 695 C C . SER A 1 91 ? -3.987 8.767 2.555 1.00 85.81 91 SER A C 1
ATOM 697 O O . SER A 1 91 ? -3.358 8.514 1.535 1.00 85.81 91 SER A O 1
ATOM 699 N N . GLY A 1 92 ? -4.918 7.926 3.026 1.00 91.25 92 GLY A N 1
ATOM 700 C CA . GLY A 1 92 ? -5.239 6.647 2.387 1.00 91.25 92 GLY A CA 1
ATOM 701 C C . GLY A 1 92 ? -5.860 6.821 1.007 1.00 91.25 92 GLY A C 1
ATOM 702 O O . GLY A 1 92 ? -5.488 6.120 0.070 1.00 91.25 92 GLY A O 1
ATOM 703 N N . ARG A 1 93 ? -6.762 7.797 0.854 1.00 89.19 93 ARG A N 1
ATOM 704 C CA . ARG A 1 93 ? -7.337 8.155 -0.452 1.00 89.19 93 ARG A CA 1
ATOM 705 C C . ARG A 1 93 ? -6.263 8.632 -1.422 1.00 89.19 93 ARG A C 1
ATOM 707 O O . ARG A 1 93 ? -6.239 8.163 -2.553 1.00 89.19 93 ARG A O 1
ATOM 714 N N . ILE A 1 94 ? -5.372 9.515 -0.970 1.00 83.31 94 ILE A N 1
ATOM 715 C CA . ILE A 1 94 ? -4.270 10.027 -1.791 1.00 83.31 94 ILE A CA 1
ATOM 716 C C . ILE A 1 94 ? -3.346 8.881 -2.216 1.00 83.31 94 ILE A C 1
ATOM 718 O O . ILE A 1 94 ? -3.075 8.747 -3.405 1.00 83.31 94 ILE A O 1
ATOM 722 N N . ALA A 1 95 ? -2.933 8.011 -1.287 1.00 91.12 95 ALA A N 1
ATOM 723 C CA . ALA A 1 95 ? -2.069 6.868 -1.588 1.00 91.12 95 ALA A CA 1
ATOM 724 C C . ALA A 1 95 ? -2.695 5.918 -2.620 1.00 91.12 95 ALA A C 1
ATOM 726 O O . ALA A 1 95 ? -2.027 5.512 -3.567 1.00 91.12 95 ALA A O 1
ATOM 727 N N . VAL A 1 96 ? -3.982 5.588 -2.469 1.00 88.44 96 VAL A N 1
ATOM 728 C CA . VAL A 1 96 ? -4.686 4.687 -3.394 1.00 88.44 96 VAL A CA 1
ATOM 729 C C . VAL A 1 96 ? -4.868 5.327 -4.771 1.00 88.44 96 VAL A C 1
ATOM 731 O O . VAL A 1 96 ? -4.616 4.664 -5.772 1.00 88.44 96 VAL A O 1
ATOM 734 N N . LEU A 1 97 ? -5.270 6.601 -4.841 1.00 86.06 97 LEU A N 1
ATOM 735 C CA . LEU A 1 97 ? -5.465 7.303 -6.115 1.00 86.06 97 LEU A CA 1
ATOM 736 C C . LEU A 1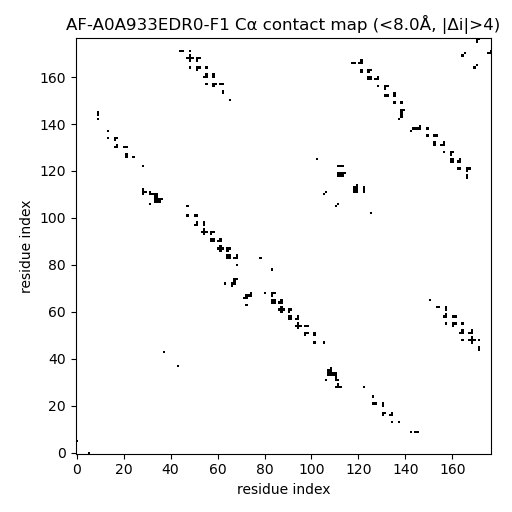 97 ? -4.142 7.499 -6.861 1.00 86.06 97 LEU A C 1
ATOM 738 O O . LEU A 1 97 ? -4.045 7.148 -8.033 1.00 86.06 97 LEU A O 1
ATOM 742 N N . ALA A 1 98 ? -3.111 7.998 -6.179 1.00 84.31 98 ALA A N 1
ATOM 743 C CA . ALA A 1 98 ? -1.787 8.154 -6.769 1.00 84.31 98 ALA A CA 1
ATOM 744 C C . ALA A 1 98 ? -1.190 6.792 -7.161 1.00 84.31 98 ALA A C 1
ATOM 746 O O . ALA A 1 98 ? -0.665 6.650 -8.262 1.00 84.31 98 ALA A O 1
ATOM 747 N N . GLY A 1 99 ? -1.343 5.766 -6.317 1.00 89.94 99 GLY A N 1
ATOM 748 C CA . GLY A 1 99 ? -0.921 4.399 -6.622 1.00 89.94 99 GLY A CA 1
ATOM 749 C C . GLY A 1 99 ? -1.626 3.823 -7.850 1.00 89.94 99 GLY A C 1
ATOM 750 O O . GLY A 1 99 ? -0.982 3.179 -8.672 1.00 89.94 99 GLY A O 1
ATOM 751 N N . PHE A 1 100 ? -2.920 4.104 -8.023 1.00 86.94 100 PHE A N 1
ATOM 752 C CA . PHE A 1 100 ? -3.677 3.716 -9.214 1.00 86.94 100 PHE A CA 1
ATOM 753 C C . PHE A 1 100 ? -3.155 4.399 -10.483 1.00 86.94 100 PHE A C 1
ATOM 755 O O . PHE A 1 100 ? -2.929 3.723 -11.484 1.00 86.94 100 PHE A O 1
ATOM 762 N N . VAL A 1 101 ? -2.896 5.711 -10.435 1.00 81.75 101 VAL A N 1
ATOM 763 C CA . VAL A 1 101 ? -2.306 6.452 -11.565 1.00 81.75 101 VAL A CA 1
ATOM 764 C C . VAL A 1 101 ? -0.931 5.889 -11.929 1.00 81.75 101 VAL A C 1
ATOM 766 O O . VAL A 1 101 ? -0.677 5.597 -13.096 1.00 81.75 101 VAL A O 1
ATOM 769 N N . VAL A 1 102 ? -0.063 5.664 -10.937 1.00 85.25 102 VAL A N 1
ATOM 770 C CA . VAL A 1 102 ? 1.268 5.072 -11.154 1.00 85.25 102 VAL A CA 1
ATOM 771 C C . VAL A 1 102 ? 1.152 3.675 -11.757 1.00 85.25 102 VAL A C 1
ATOM 773 O O . VAL A 1 102 ? 1.846 3.376 -12.725 1.00 85.25 102 VAL A O 1
ATOM 776 N N . ALA A 1 103 ? 0.252 2.833 -11.245 1.00 86.62 103 ALA A N 1
ATOM 777 C CA . ALA A 1 103 ? 0.026 1.496 -11.783 1.00 86.62 103 ALA A CA 1
ATOM 778 C C . ALA A 1 103 ? -0.442 1.541 -13.246 1.00 86.62 103 ALA A C 1
ATOM 780 O O . ALA A 1 103 ? 0.091 0.804 -14.076 1.00 86.62 103 ALA A O 1
ATOM 781 N N . ALA A 1 104 ? -1.374 2.440 -13.581 1.00 81.31 104 ALA A N 1
ATOM 782 C CA . ALA A 1 104 ? -1.839 2.640 -14.951 1.00 81.31 104 ALA A CA 1
ATOM 783 C C . ALA A 1 104 ? -0.693 3.065 -15.882 1.00 81.31 104 ALA A C 1
ATOM 785 O O . ALA A 1 104 ? -0.542 2.498 -16.963 1.00 81.31 104 ALA A O 1
ATOM 786 N N . MET A 1 105 ? 0.163 3.993 -15.441 1.00 76.19 105 MET A N 1
ATOM 787 C CA . MET A 1 105 ? 1.351 4.399 -16.196 1.00 76.19 105 MET A CA 1
ATOM 788 C C . MET A 1 105 ? 2.338 3.243 -16.374 1.00 76.19 105 MET A C 1
ATOM 790 O O . MET A 1 105 ? 2.820 3.019 -17.480 1.00 76.19 105 MET A O 1
ATOM 794 N N . CYS A 1 106 ? 2.645 2.487 -15.315 1.00 81.44 106 CYS A N 1
ATOM 795 C CA . CYS A 1 106 ? 3.552 1.340 -15.396 1.00 81.44 106 CYS A CA 1
ATOM 796 C C . CYS A 1 106 ? 3.057 0.319 -16.420 1.00 81.44 106 CYS A C 1
ATOM 798 O O . CYS A 1 106 ? 3.811 -0.106 -17.294 1.00 81.44 106 CYS A O 1
ATOM 800 N N . VAL A 1 107 ? 1.769 0.004 -16.391 1.00 77.62 107 VAL A N 1
ATOM 801 C CA . VAL A 1 107 ? 1.192 -0.988 -17.295 1.00 77.62 107 VAL A CA 1
ATOM 802 C C . VAL A 1 107 ? 1.123 -0.470 -18.724 1.00 77.62 107 VAL A C 1
ATOM 804 O O . VAL A 1 107 ? 1.504 -1.208 -19.628 1.00 77.62 107 VAL A O 1
ATOM 807 N N . ALA A 1 108 ? 0.733 0.785 -18.946 1.00 72.69 108 ALA A N 1
ATOM 808 C CA . ALA A 1 108 ? 0.745 1.376 -20.283 1.00 72.69 108 ALA A CA 1
ATOM 809 C C . ALA A 1 108 ? 2.160 1.391 -20.892 1.00 72.69 108 ALA A C 1
ATOM 811 O O . ALA A 1 108 ? 2.340 1.149 -22.082 1.00 72.69 108 ALA A O 1
ATOM 812 N N . THR A 1 109 ? 3.187 1.643 -20.078 1.00 69.88 109 THR A N 1
ATOM 813 C CA . THR A 1 109 ? 4.570 1.713 -20.572 1.00 69.88 109 THR A CA 1
ATOM 814 C C . THR A 1 109 ? 5.204 0.351 -20.830 1.00 69.88 109 THR A C 1
ATOM 816 O O . THR A 1 109 ? 5.989 0.213 -21.756 1.00 69.88 109 THR A O 1
ATOM 819 N N . GLN A 1 110 ? 4.965 -0.628 -19.959 1.00 69.81 110 GLN A N 1
ATOM 820 C CA . GLN A 1 110 ? 5.837 -1.800 -19.821 1.00 69.81 110 GLN A CA 1
ATOM 821 C C . GLN A 1 110 ? 5.047 -3.105 -19.750 1.00 69.81 110 GLN A C 1
ATOM 823 O O . GLN A 1 110 ? 5.637 -4.170 -19.934 1.00 69.81 110 GLN A O 1
ATOM 828 N N . GLY A 1 111 ? 3.740 -3.025 -19.481 1.00 69.50 111 GLY A N 1
ATOM 829 C CA . GLY A 1 111 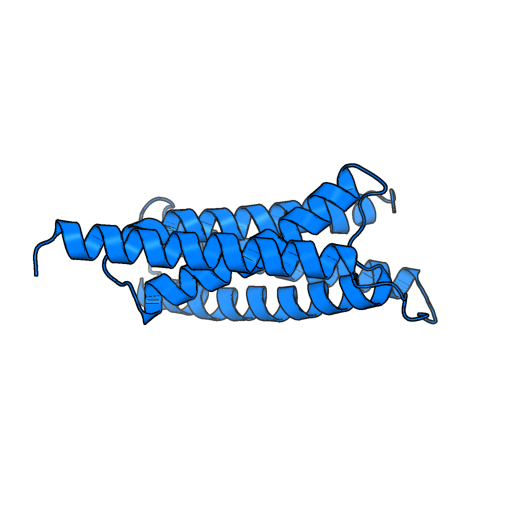? 2.937 -4.160 -19.053 1.00 69.50 111 GLY A CA 1
ATOM 830 C C . GLY A 1 111 ? 3.504 -4.829 -17.793 1.00 69.50 111 GLY A C 1
ATOM 831 O O . GLY A 1 111 ? 4.519 -4.406 -17.232 1.00 69.50 111 GLY A O 1
ATOM 832 N N . PRO A 1 112 ? 2.851 -5.886 -17.306 1.00 69.00 112 PRO A N 1
ATOM 833 C CA . PRO A 1 112 ? 3.442 -6.732 -16.280 1.00 69.00 112 PRO A CA 1
ATOM 834 C C . PRO A 1 112 ? 4.586 -7.575 -16.856 1.00 69.00 112 PRO A C 1
ATOM 836 O O . PRO A 1 112 ? 4.488 -8.089 -17.968 1.00 69.00 112 PRO A O 1
ATOM 839 N N . GLN A 1 113 ? 5.683 -7.711 -16.110 1.00 71.69 113 GLN A N 1
ATOM 840 C CA . GLN A 1 113 ? 6.908 -8.349 -16.602 1.00 71.69 113 GLN A CA 1
ATOM 841 C C . GLN A 1 113 ? 7.445 -9.389 -15.621 1.00 71.69 113 GLN A C 1
ATOM 843 O O . GLN A 1 113 ? 7.450 -9.182 -14.409 1.00 71.69 113 GLN A O 1
ATOM 848 N N . THR A 1 114 ? 7.965 -10.488 -16.162 1.00 80.56 114 THR A N 1
ATOM 849 C CA . THR A 1 114 ? 8.550 -11.603 -15.397 1.00 80.56 114 THR A CA 1
ATOM 850 C C . THR A 1 114 ? 9.994 -11.905 -15.800 1.00 80.56 114 THR A C 1
ATOM 852 O O . THR A 1 114 ? 10.551 -12.915 -15.386 1.00 80.56 114 THR A O 1
ATOM 855 N N . SER A 1 115 ? 10.617 -11.029 -16.596 1.00 85.19 115 SER A N 1
ATOM 856 C CA . SER A 1 115 ? 11.971 -11.211 -17.145 1.00 85.19 115 SER A CA 1
ATOM 857 C C . SER A 1 115 ? 13.072 -11.253 -16.083 1.00 85.19 115 SER A C 1
ATOM 859 O O . SER A 1 115 ? 14.131 -11.826 -16.312 1.00 85.19 115 SER A O 1
ATOM 861 N N . THR A 1 116 ? 12.833 -10.660 -14.912 1.00 88.00 116 THR A N 1
ATOM 862 C CA . THR A 1 116 ? 13.736 -10.723 -13.758 1.00 88.00 116 THR A CA 1
ATOM 863 C C . THR A 1 116 ? 12.931 -10.900 -12.476 1.00 88.00 116 THR A C 1
ATOM 865 O O . THR A 1 116 ? 11.772 -10.479 -12.401 1.00 88.00 116 THR A O 1
ATOM 868 N N . THR A 1 117 ? 13.562 -11.430 -11.424 1.00 90.38 117 THR A N 1
ATOM 869 C CA . THR A 1 117 ? 12.942 -11.569 -10.095 1.00 90.38 117 THR A CA 1
ATOM 870 C C . THR A 1 117 ? 12.375 -10.244 -9.581 1.00 90.38 117 THR A C 1
ATOM 872 O O . THR A 1 117 ? 11.270 -10.218 -9.049 1.00 90.38 117 THR A O 1
ATOM 875 N N . ARG A 1 118 ? 13.078 -9.120 -9.792 1.00 91.56 118 ARG A N 1
ATOM 876 C CA . ARG A 1 118 ? 12.608 -7.785 -9.384 1.00 91.56 118 ARG A CA 1
ATOM 877 C C . ARG A 1 118 ? 11.295 -7.415 -10.069 1.00 91.56 118 ARG A C 1
ATOM 879 O O . ARG A 1 118 ? 10.373 -6.957 -9.402 1.00 91.56 118 ARG A O 1
ATOM 886 N N . LEU A 1 119 ? 11.216 -7.597 -11.387 1.00 88.56 119 LEU A N 1
ATOM 887 C CA . LEU A 1 119 ? 10.031 -7.232 -12.167 1.00 88.56 119 LEU A CA 1
ATOM 888 C C . LEU A 1 119 ? 8.852 -8.163 -11.865 1.00 88.56 119 LEU A C 1
ATOM 890 O O . LEU A 1 119 ? 7.717 -7.695 -11.754 1.00 88.56 119 LEU A O 1
ATOM 894 N N . MET A 1 120 ? 9.131 -9.449 -11.635 1.00 87.44 120 MET A N 1
ATOM 895 C CA . MET A 1 120 ? 8.132 -10.413 -11.180 1.00 87.44 120 MET A CA 1
ATOM 896 C C . MET A 1 120 ? 7.547 -9.999 -9.823 1.00 87.44 120 MET A C 1
ATOM 898 O O . MET A 1 120 ? 6.330 -9.894 -9.688 1.00 87.44 120 MET A O 1
ATOM 902 N N . VAL A 1 121 ? 8.401 -9.697 -8.837 1.00 91.50 121 VAL A N 1
ATOM 903 C CA . VAL A 1 121 ? 7.965 -9.224 -7.512 1.00 91.50 121 VAL A CA 1
ATOM 904 C C . VAL A 1 121 ? 7.178 -7.918 -7.635 1.00 91.50 121 VAL A C 1
ATOM 906 O O . VAL A 1 121 ? 6.109 -7.805 -7.044 1.00 91.50 121 VAL A O 1
ATOM 909 N N . HIS A 1 122 ? 7.641 -6.960 -8.442 1.00 91.31 122 HIS A N 1
ATOM 910 C CA . HIS A 1 122 ? 6.928 -5.701 -8.672 1.00 91.31 122 HIS A CA 1
ATOM 911 C C . HIS A 1 122 ? 5.513 -5.932 -9.227 1.00 91.31 122 HIS A C 1
ATOM 913 O O . HIS A 1 122 ? 4.542 -5.383 -8.708 1.00 91.31 122 HIS A O 1
ATOM 919 N N . SER A 1 123 ? 5.384 -6.789 -10.243 1.00 88.31 123 SER A N 1
ATOM 920 C CA . SER A 1 123 ? 4.099 -7.109 -10.875 1.00 88.31 123 SER A CA 1
ATOM 921 C C . SER A 1 123 ? 3.133 -7.792 -9.897 1.00 88.31 123 SER A C 1
ATOM 923 O O . SER A 1 123 ? 1.959 -7.422 -9.826 1.00 88.31 123 SER A O 1
ATOM 925 N N . LEU A 1 124 ? 3.630 -8.743 -9.096 1.00 90.12 124 LEU A N 1
ATOM 926 C CA . LEU A 1 124 ? 2.839 -9.428 -8.068 1.00 90.12 124 LEU A CA 1
ATOM 927 C C . LEU A 1 124 ? 2.368 -8.467 -6.972 1.00 90.12 124 LEU A C 1
ATOM 929 O O . LEU A 1 124 ? 1.187 -8.463 -6.622 1.00 90.12 124 LEU A O 1
ATOM 933 N N . LEU A 1 125 ? 3.268 -7.624 -6.457 1.00 92.62 125 LEU A N 1
ATOM 934 C CA . LEU A 1 125 ? 2.933 -6.633 -5.435 1.00 92.62 125 LEU A CA 1
ATOM 935 C C . LEU A 1 125 ? 1.917 -5.608 -5.951 1.00 92.62 125 LEU A C 1
ATOM 937 O O . LEU A 1 125 ? 0.988 -5.259 -5.224 1.00 92.62 125 LEU A O 1
ATOM 941 N N . GLY A 1 126 ? 2.048 -5.171 -7.207 1.00 89.88 126 GLY A N 1
ATOM 942 C CA . GLY A 1 126 ? 1.127 -4.225 -7.841 1.00 89.88 126 GLY A CA 1
ATOM 943 C C . GLY A 1 126 ? -0.309 -4.736 -7.824 1.00 89.88 126 GLY A C 1
ATOM 944 O O . GLY A 1 126 ? -1.219 -4.033 -7.390 1.00 89.88 126 GLY A O 1
ATOM 945 N N . GLY A 1 127 ? -0.505 -5.998 -8.208 1.00 88.25 127 GLY A N 1
ATOM 946 C CA . GLY A 1 127 ? -1.805 -6.653 -8.112 1.00 88.25 127 GLY A CA 1
ATOM 947 C C . GLY A 1 127 ? -2.284 -6.850 -6.673 1.00 88.25 127 GLY A C 1
ATOM 948 O O . GLY A 1 127 ? -3.435 -6.545 -6.351 1.00 88.25 127 GLY A O 1
ATOM 949 N N . ALA A 1 128 ? -1.396 -7.317 -5.793 1.00 91.75 128 ALA A N 1
ATOM 950 C CA . ALA A 1 128 ? -1.720 -7.603 -4.398 1.00 91.75 128 ALA A CA 1
ATOM 951 C C . ALA A 1 128 ? -2.230 -6.366 -3.635 1.00 91.75 128 ALA A C 1
ATOM 953 O O . ALA A 1 128 ? -3.157 -6.494 -2.832 1.00 91.75 128 ALA A O 1
ATOM 954 N N . VAL A 1 129 ? -1.699 -5.166 -3.918 1.00 93.38 129 VAL A N 1
ATOM 955 C CA . VAL A 1 129 ? -2.198 -3.901 -3.343 1.00 93.38 129 VAL A CA 1
ATOM 956 C C . VAL A 1 129 ? -3.686 -3.713 -3.625 1.00 93.38 129 VAL A C 1
ATOM 958 O O . VAL A 1 129 ? -4.462 -3.492 -2.694 1.00 93.38 129 VAL A O 1
ATOM 961 N N . PHE A 1 130 ? -4.107 -3.792 -4.890 1.00 87.31 130 PHE A N 1
ATOM 962 C CA . PHE A 1 130 ? -5.497 -3.505 -5.259 1.00 87.31 130 PHE A CA 1
ATOM 963 C C . PHE A 1 130 ? -6.460 -4.567 -4.738 1.00 87.31 130 PHE A C 1
ATOM 965 O O . PHE A 1 130 ? -7.560 -4.226 -4.303 1.00 87.31 130 PHE A O 1
ATOM 972 N N . VAL A 1 131 ? -6.026 -5.830 -4.691 1.00 90.69 131 VAL A N 1
ATOM 973 C CA . VAL A 1 131 ? -6.787 -6.906 -4.046 1.00 90.69 131 VAL A CA 1
ATOM 974 C C . VAL A 1 131 ? -6.961 -6.622 -2.551 1.00 90.69 131 VAL A C 1
ATOM 976 O O . VAL A 1 131 ? -8.086 -6.631 -2.055 1.00 90.69 131 VAL A O 1
ATOM 979 N N . ALA A 1 132 ? -5.887 -6.292 -1.827 1.00 93.25 132 ALA A N 1
ATOM 980 C CA . ALA A 1 132 ? -5.959 -5.995 -0.396 1.00 93.25 132 ALA A CA 1
ATOM 981 C C . ALA A 1 132 ? -6.836 -4.765 -0.092 1.00 93.25 132 ALA A C 1
ATOM 983 O O . ALA A 1 132 ? -7.624 -4.777 0.858 1.00 93.25 132 ALA A O 1
ATOM 984 N N . VAL A 1 133 ? -6.760 -3.721 -0.924 1.00 92.00 133 VAL A N 1
ATOM 985 C CA . VAL A 1 133 ? -7.637 -2.543 -0.825 1.00 92.00 133 VAL A CA 1
ATOM 986 C C . VAL A 1 133 ? -9.095 -2.920 -1.095 1.00 92.00 133 VAL A C 1
ATOM 988 O O . VAL A 1 133 ? -9.971 -2.510 -0.334 1.00 92.00 133 VAL A O 1
ATOM 991 N N . ALA A 1 134 ? -9.378 -3.725 -2.122 1.00 90.62 134 ALA A N 1
ATOM 992 C CA . ALA A 1 134 ? -10.733 -4.184 -2.423 1.00 90.62 134 ALA A CA 1
ATOM 993 C C . ALA A 1 134 ? -11.324 -4.997 -1.261 1.00 90.62 134 ALA A C 1
ATOM 995 O O . ALA A 1 134 ? -12.433 -4.704 -0.813 1.00 90.62 134 ALA A O 1
ATOM 996 N N . VAL A 1 135 ? -10.562 -5.945 -0.707 1.00 92.31 135 VAL A N 1
ATOM 997 C CA . VAL A 1 135 ? -10.962 -6.730 0.472 1.00 92.31 135 VAL A CA 1
ATOM 998 C C . VAL A 1 135 ? -11.245 -5.820 1.667 1.00 92.31 135 VAL A C 1
ATOM 1000 O O . VAL A 1 135 ? -12.301 -5.939 2.288 1.00 92.31 135 VAL A O 1
ATOM 1003 N N . LYS A 1 136 ? -10.365 -4.850 1.952 1.00 91.69 136 LYS A N 1
ATOM 1004 C CA . LYS A 1 136 ? -10.582 -3.854 3.014 1.00 91.69 136 LYS A CA 1
ATOM 1005 C C . LYS A 1 136 ? -11.902 -3.101 2.820 1.00 91.69 136 LYS A C 1
ATOM 1007 O O . LYS A 1 136 ? -12.651 -2.919 3.777 1.00 91.69 136 LYS A O 1
ATOM 1012 N N . LEU A 1 137 ? -12.207 -2.668 1.596 1.00 91.38 137 LEU A N 1
ATOM 1013 C CA . LEU A 1 137 ? -13.452 -1.957 1.290 1.00 91.38 137 LEU A CA 1
ATOM 1014 C C . LEU A 1 137 ? -14.689 -2.850 1.436 1.00 91.38 137 LEU A C 1
ATOM 1016 O O . LEU A 1 137 ? -15.730 -2.364 1.878 1.00 91.38 137 LEU A O 1
ATOM 1020 N N . VAL A 1 138 ? -14.582 -4.136 1.090 1.00 92.06 138 VAL A N 1
ATOM 1021 C CA . VAL A 1 138 ? -15.653 -5.120 1.293 1.00 92.06 138 VAL A CA 1
ATOM 1022 C C . VAL A 1 138 ? -15.920 -5.323 2.780 1.00 92.06 138 VAL A C 1
ATOM 1024 O O . VAL A 1 138 ? -17.080 -5.246 3.176 1.00 92.06 138 VAL A O 1
ATOM 1027 N N . ILE A 1 139 ? -14.884 -5.496 3.607 1.00 92.31 139 ILE A N 1
ATOM 1028 C CA . ILE A 1 139 ? -15.038 -5.621 5.066 1.00 92.31 139 ILE A CA 1
ATOM 1029 C C . ILE A 1 139 ? -15.777 -4.404 5.624 1.00 92.31 139 ILE A C 1
ATOM 1031 O O . ILE A 1 139 ? -16.877 -4.551 6.152 1.00 92.31 139 ILE A O 1
ATOM 1035 N N . VAL A 1 140 ? -15.261 -3.199 5.361 1.00 90.44 140 VAL A N 1
ATOM 1036 C CA . VAL A 1 140 ?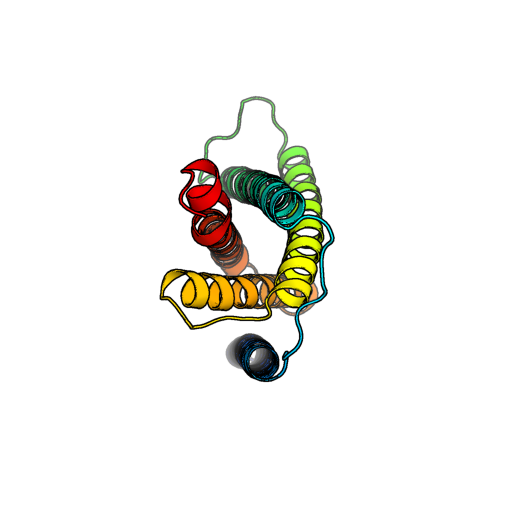 -15.838 -1.946 5.879 1.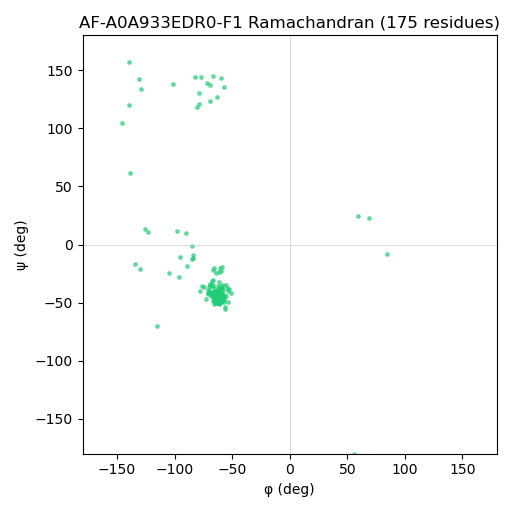00 90.44 140 VAL A CA 1
ATOM 1037 C C . VAL A 1 140 ? -17.297 -1.740 5.452 1.00 90.44 140 VAL A C 1
ATOM 1039 O O . VAL A 1 140 ? -18.087 -1.189 6.212 1.00 90.44 140 VAL A O 1
ATOM 1042 N N . LYS A 1 141 ? -17.670 -2.118 4.221 1.00 91.00 141 LYS A N 1
ATOM 1043 C CA . LYS A 1 141 ? -19.006 -1.815 3.672 1.00 91.00 141 LYS A CA 1
ATOM 1044 C C . LYS A 1 141 ? -20.025 -2.937 3.821 1.00 91.00 141 LYS A C 1
ATOM 1046 O O . LYS A 1 141 ? -21.221 -2.667 3.764 1.00 91.00 141 LYS A O 1
ATOM 1051 N N . ARG A 1 142 ? -19.580 -4.190 3.868 1.00 90.25 142 ARG A N 1
ATOM 1052 C CA . ARG A 1 142 ? -20.446 -5.366 3.687 1.00 90.25 142 ARG A CA 1
ATOM 1053 C C . ARG A 1 142 ? -20.266 -6.412 4.776 1.00 90.25 142 ARG A C 1
ATOM 1055 O O . ARG A 1 142 ? -21.162 -7.235 4.934 1.00 90.25 142 ARG A O 1
ATOM 1062 N N . VAL A 1 143 ? -19.141 -6.407 5.493 1.00 90.44 143 VAL A N 1
ATOM 1063 C CA . VAL A 1 143 ? -18.796 -7.472 6.440 1.00 90.44 143 VAL A CA 1
ATOM 1064 C C . VAL A 1 143 ? -18.188 -6.900 7.732 1.00 90.44 143 VAL A C 1
ATOM 1066 O O . VAL A 1 143 ? -17.053 -7.230 8.069 1.00 90.44 143 VAL A O 1
ATOM 1069 N N . PRO A 1 144 ? -18.932 -6.068 8.491 1.00 87.12 144 PRO A N 1
ATOM 1070 C CA . PRO A 1 144 ? -18.415 -5.417 9.703 1.00 87.12 144 PRO A CA 1
ATOM 1071 C C . PRO A 1 144 ? -17.993 -6.414 10.795 1.00 87.12 144 PRO A C 1
ATOM 1073 O O . PRO A 1 144 ? -17.122 -6.124 11.608 1.00 87.12 144 PRO A O 1
ATOM 1076 N N . ALA A 1 145 ? -18.541 -7.637 10.780 1.00 89.44 145 ALA A N 1
ATOM 1077 C CA . ALA A 1 145 ? -18.093 -8.727 11.650 1.00 89.44 145 ALA A CA 1
ATOM 1078 C C . ALA A 1 145 ? -16.601 -9.091 11.465 1.00 89.44 145 ALA A C 1
ATOM 1080 O O . ALA A 1 145 ? -16.005 -9.690 12.353 1.00 89.44 145 ALA A O 1
ATOM 1081 N N . ALA A 1 146 ? -15.984 -8.723 10.336 1.00 89.94 146 ALA A N 1
ATOM 1082 C CA . ALA A 1 146 ? -14.569 -8.9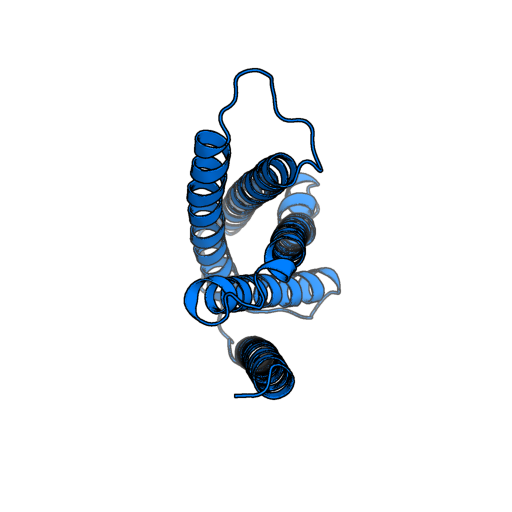49 10.047 1.00 89.94 146 ALA A CA 1
ATOM 1083 C C . ALA A 1 146 ? -13.671 -7.724 10.325 1.00 89.94 146 ALA A C 1
ATOM 1085 O O . ALA A 1 146 ? -12.498 -7.738 9.946 1.00 89.94 146 ALA A O 1
ATOM 1086 N N . ASP A 1 147 ? -14.166 -6.675 10.996 1.00 90.38 147 ASP A N 1
ATOM 1087 C CA . ASP A 1 147 ? -13.403 -5.439 11.246 1.00 90.38 147 ASP A CA 1
ATOM 1088 C C . ASP A 1 147 ? -12.101 -5.667 12.041 1.00 90.38 147 ASP A C 1
ATOM 1090 O O . ASP A 1 147 ? -11.141 -4.903 11.905 1.00 90.38 147 ASP A O 1
ATOM 1094 N N . GLY A 1 148 ? -12.010 -6.765 12.801 1.00 90.38 148 GLY A N 1
ATOM 1095 C CA . GLY A 1 148 ? -10.779 -7.189 13.477 1.00 90.38 148 GLY A CA 1
ATOM 1096 C C . GLY A 1 148 ? -9.603 -7.475 12.529 1.00 90.38 148 GLY A C 1
ATOM 1097 O O . GLY A 1 148 ? -8.452 -7.406 12.950 1.00 90.38 148 GLY A O 1
ATOM 1098 N N . LEU A 1 149 ? -9.861 -7.733 11.240 1.00 92.62 149 LEU A N 1
ATOM 1099 C CA . LEU A 1 149 ? -8.829 -7.961 10.220 1.00 92.62 149 LEU A CA 1
ATOM 1100 C C . LEU A 1 149 ? -8.276 -6.661 9.611 1.00 92.62 149 LEU A C 1
ATOM 1102 O O . LEU A 1 149 ? -7.259 -6.688 8.913 1.00 92.62 149 LEU A O 1
ATOM 1106 N N . LEU A 1 150 ? -8.914 -5.511 9.859 1.00 92.56 150 LEU A N 1
ATOM 1107 C CA . LEU A 1 150 ? -8.520 -4.229 9.265 1.00 92.56 150 LEU A C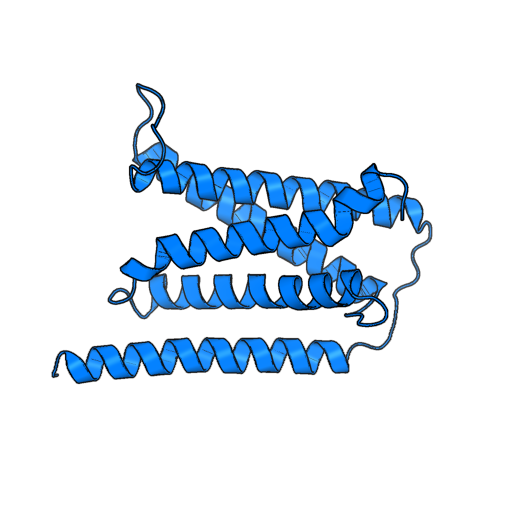A 1
ATOM 1108 C C . LEU A 1 150 ? -7.087 -3.781 9.607 1.00 92.56 150 LEU A C 1
ATOM 1110 O O . LEU A 1 150 ? -6.427 -3.265 8.698 1.00 92.56 150 LEU A O 1
ATOM 1114 N N . PRO A 1 151 ? -6.557 -3.975 10.834 1.00 92.69 151 PRO A N 1
ATOM 1115 C CA . PRO A 1 151 ? -5.163 -3.646 11.141 1.00 92.69 151 PRO A CA 1
ATOM 1116 C C . PRO A 1 151 ? -4.167 -4.474 10.322 1.00 92.69 151 PRO A C 1
ATOM 1118 O O . PRO A 1 151 ? -3.182 -3.934 9.811 1.00 92.69 151 PRO A O 1
ATOM 1121 N N . LEU A 1 152 ? -4.446 -5.772 10.155 1.00 94.19 152 LEU A N 1
ATOM 1122 C CA . LEU A 1 152 ? -3.608 -6.684 9.377 1.00 94.19 152 LEU A CA 1
ATOM 1123 C C . LEU A 1 152 ? -3.621 -6.288 7.900 1.00 94.19 152 LEU A C 1
ATOM 1125 O O . LEU A 1 152 ? -2.566 -6.072 7.311 1.00 94.19 152 LEU A O 1
ATOM 1129 N N . LEU A 1 153 ? -4.810 -6.108 7.317 1.00 93.88 153 LEU A N 1
ATOM 1130 C CA . LEU A 1 153 ? -4.951 -5.678 5.924 1.00 93.88 153 LEU A CA 1
ATOM 1131 C C . LEU A 1 153 ? -4.319 -4.306 5.675 1.00 93.88 153 LEU A C 1
ATOM 1133 O O . LEU A 1 153 ? -3.669 -4.109 4.653 1.00 93.88 153 LEU A O 1
ATOM 1137 N N . GLY A 1 154 ? -4.469 -3.359 6.605 1.00 94.12 154 GLY A N 1
ATOM 1138 C CA . GLY A 1 154 ? -3.819 -2.052 6.517 1.00 94.12 154 GLY A CA 1
ATOM 1139 C C . GLY A 1 154 ? -2.294 -2.153 6.514 1.00 94.12 154 GLY A C 1
ATOM 1140 O O . GLY A 1 154 ? -1.639 -1.470 5.729 1.00 94.12 154 GLY A O 1
ATOM 1141 N N . SER A 1 155 ? -1.741 -3.039 7.343 1.00 95.75 155 SER A N 1
ATOM 1142 C CA . SER A 1 155 ? -0.301 -3.311 7.392 1.00 95.75 155 SER A CA 1
ATOM 1143 C C . SER A 1 155 ? 0.194 -3.989 6.115 1.00 95.75 155 SER A C 1
ATOM 1145 O O . SER A 1 155 ? 1.221 -3.586 5.580 1.00 95.75 155 SER A O 1
ATOM 1147 N N . LEU A 1 156 ? -0.563 -4.944 5.565 1.00 96.19 156 LEU A N 1
ATOM 1148 C CA . LEU A 1 156 ? -0.246 -5.578 4.281 1.00 96.19 156 LEU A CA 1
ATOM 1149 C C . LEU A 1 156 ? -0.236 -4.568 3.132 1.00 96.19 156 LEU A C 1
ATOM 1151 O O . LEU A 1 156 ? 0.713 -4.542 2.358 1.00 96.19 156 LEU A O 1
ATOM 1155 N N . VAL A 1 157 ? -1.240 -3.688 3.049 1.00 96.00 157 VAL A N 1
ATOM 1156 C CA . VAL A 1 157 ? -1.275 -2.621 2.034 1.00 96.00 157 VAL A CA 1
ATOM 1157 C C . VAL A 1 157 ? -0.038 -1.726 2.132 1.00 96.00 157 VAL A C 1
ATOM 1159 O O . VAL A 1 157 ? 0.569 -1.417 1.107 1.00 96.00 157 VAL A O 1
ATOM 1162 N N . PHE A 1 158 ? 0.363 -1.334 3.345 1.00 97.00 158 PHE A N 1
ATOM 1163 C CA . PHE A 1 158 ? 1.589 -0.559 3.545 1.00 97.00 158 PHE A CA 1
ATOM 1164 C C . PHE A 1 158 ? 2.830 -1.324 3.074 1.00 97.00 158 PHE A C 1
ATOM 1166 O O . PHE A 1 158 ? 3.602 -0.787 2.284 1.00 97.00 158 PHE A O 1
ATOM 1173 N N . LEU A 1 159 ? 2.996 -2.578 3.501 1.00 97.56 159 LEU A N 1
ATOM 1174 C CA . LEU A 1 159 ? 4.136 -3.408 3.112 1.00 97.56 159 LEU A CA 1
ATOM 1175 C C . LEU A 1 159 ? 4.204 -3.620 1.599 1.00 97.56 159 LEU A C 1
ATOM 1177 O O . LEU A 1 159 ? 5.287 -3.573 1.023 1.00 97.56 159 LEU A O 1
ATOM 1181 N N . PHE A 1 160 ? 3.065 -3.801 0.933 1.00 97.12 160 PHE A N 1
ATOM 1182 C CA . PHE A 1 160 ? 3.030 -3.944 -0.517 1.00 97.12 160 PHE A CA 1
ATOM 1183 C C . PHE A 1 160 ? 3.416 -2.646 -1.232 1.00 97.12 160 PHE A C 1
ATOM 1185 O O . PHE A 1 160 ? 4.213 -2.695 -2.166 1.00 97.12 160 PHE A O 1
ATOM 1192 N N . PHE A 1 161 ? 2.945 -1.478 -0.777 1.00 96.94 161 PHE A N 1
ATOM 1193 C CA . PHE A 1 161 ? 3.410 -0.195 -1.319 1.00 96.94 161 PHE A CA 1
ATOM 1194 C C . PHE A 1 161 ? 4.899 0.053 -1.054 1.00 96.94 161 PHE A C 1
ATOM 1196 O O . PHE A 1 161 ? 5.605 0.526 -1.944 1.00 96.94 161 PHE A O 1
ATOM 1203 N N . ALA A 1 162 ? 5.397 -0.304 0.131 1.00 97.31 162 ALA A N 1
ATOM 1204 C CA . ALA A 1 162 ? 6.818 -0.224 0.453 1.00 97.31 162 ALA A CA 1
ATOM 1205 C C . ALA A 1 162 ? 7.654 -1.157 -0.442 1.00 97.31 162 ALA A C 1
ATOM 1207 O O . ALA A 1 162 ? 8.690 -0.748 -0.960 1.00 97.31 162 ALA A O 1
ATOM 1208 N N . GLY A 1 163 ? 7.184 -2.381 -0.693 1.00 96.75 163 GLY A N 1
ATOM 1209 C CA . GLY A 1 163 ? 7.824 -3.326 -1.609 1.00 96.75 163 GLY A CA 1
ATOM 1210 C C . GLY A 1 163 ? 7.776 -2.874 -3.075 1.00 96.75 163 GLY A C 1
ATOM 1211 O O . GLY A 1 163 ? 8.740 -3.066 -3.817 1.00 96.75 163 GLY A O 1
ATOM 1212 N N . LEU A 1 164 ? 6.695 -2.214 -3.501 1.00 94.94 164 LEU A N 1
ATOM 1213 C CA . LEU A 1 164 ? 6.622 -1.574 -4.817 1.00 94.94 164 LEU A CA 1
ATOM 1214 C C . LEU A 1 164 ? 7.679 -0.481 -4.947 1.00 94.94 164 LEU A C 1
ATOM 1216 O O . LEU A 1 164 ? 8.457 -0.513 -5.894 1.00 94.94 164 LEU A O 1
ATOM 1220 N N . TRP A 1 165 ? 7.770 0.417 -3.966 1.00 96.19 165 TRP A N 1
ATOM 1221 C CA . TRP A 1 165 ? 8.804 1.451 -3.931 1.00 96.19 165 TRP A CA 1
ATOM 1222 C C . TRP A 1 165 ? 10.219 0.857 -3.935 1.00 96.19 165 TRP A C 1
ATOM 1224 O O . TRP A 1 165 ? 11.076 1.304 -4.697 1.00 96.19 165 TRP A O 1
ATOM 1234 N N . TRP A 1 166 ? 10.446 -0.201 -3.151 1.00 96.81 166 TRP A N 1
ATOM 1235 C CA . TRP A 1 166 ? 11.716 -0.928 -3.111 1.00 96.81 166 TRP A CA 1
ATOM 1236 C C . TRP A 1 166 ? 12.085 -1.507 -4.477 1.00 96.81 166 TRP A C 1
ATOM 1238 O O . TRP A 1 166 ? 13.246 -1.494 -4.872 1.00 96.81 166 TRP A O 1
ATOM 1248 N N . THR A 1 167 ? 11.117 -2.050 -5.211 1.00 93.38 167 THR A N 1
ATOM 1249 C CA . THR A 1 167 ? 11.368 -2.687 -6.512 1.00 93.38 167 THR A CA 1
ATOM 1250 C C . THR A 1 167 ? 11.394 -1.706 -7.683 1.00 93.38 167 THR A C 1
ATOM 1252 O O . THR A 1 167 ? 11.858 -2.093 -8.756 1.00 93.38 167 THR A O 1
ATOM 1255 N N . SER A 1 168 ? 10.951 -0.457 -7.490 1.00 89.88 168 SER A N 1
ATOM 1256 C CA . SER A 1 168 ? 10.942 0.588 -8.522 1.00 89.88 168 SER A CA 1
ATOM 1257 C C . SER A 1 168 ? 11.858 1.773 -8.210 1.00 89.88 168 SER A C 1
ATOM 1259 O O . SER A 1 168 ? 12.877 1.950 -8.868 1.00 89.88 168 SER A O 1
ATOM 1261 N N . ALA A 1 169 ? 11.519 2.595 -7.220 1.00 91.25 169 ALA A N 1
ATOM 1262 C CA . ALA A 1 169 ? 12.168 3.881 -6.982 1.00 91.25 169 ALA A CA 1
ATOM 1263 C C . ALA A 1 169 ? 13.558 3.737 -6.358 1.00 91.25 169 ALA A C 1
ATOM 1265 O O . ALA A 1 169 ? 14.467 4.485 -6.706 1.00 91.25 169 ALA A O 1
ATOM 1266 N N . LEU A 1 170 ? 13.749 2.763 -5.464 1.00 93.19 170 LEU A N 1
ATOM 1267 C CA . LEU A 1 170 ? 15.039 2.571 -4.805 1.00 93.19 170 LEU A CA 1
ATOM 1268 C C . LEU A 1 170 ? 16.172 2.248 -5.807 1.00 93.19 170 LEU A C 1
ATOM 1270 O O . LEU A 1 170 ? 17.195 2.929 -5.754 1.00 93.19 170 LEU A O 1
ATOM 1274 N N . PRO A 1 171 ? 16.026 1.295 -6.754 1.00 91.69 171 PRO A N 1
ATOM 1275 C CA . PRO A 1 171 ? 17.026 1.065 -7.793 1.00 91.69 171 PRO A CA 1
ATOM 1276 C C . PRO A 1 171 ? 17.307 2.299 -8.655 1.00 91.69 171 PRO A C 1
ATOM 1278 O O . PRO A 1 171 ? 18.457 2.503 -9.031 1.00 91.69 171 PRO A O 1
ATOM 1281 N N . PHE A 1 172 ? 16.291 3.123 -8.931 1.00 90.44 172 PHE A N 1
ATOM 1282 C CA . PHE A 1 172 ? 16.456 4.370 -9.681 1.00 90.44 172 PHE A CA 1
ATOM 1283 C C . PHE A 1 172 ? 17.326 5.373 -8.915 1.00 90.44 172 PHE A C 1
ATOM 1285 O O . PHE A 1 172 ? 18.329 5.849 -9.434 1.00 90.44 172 PHE A O 1
ATOM 1292 N N . PHE A 1 173 ? 17.020 5.631 -7.639 1.00 90.88 173 PHE A N 1
ATOM 1293 C CA . PHE A 1 173 ? 17.830 6.532 -6.808 1.00 90.88 173 PHE A CA 1
ATOM 1294 C C . PHE A 1 173 ? 19.244 6.000 -6.531 1.00 90.88 173 PHE A C 1
ATOM 1296 O O . PHE A 1 173 ? 20.138 6.771 -6.200 1.00 90.88 173 PHE A O 1
ATOM 1303 N N . GLN A 1 174 ? 19.462 4.692 -6.687 1.00 94.44 174 GLN A N 1
ATOM 1304 C CA . GLN A 1 174 ? 20.784 4.062 -6.640 1.00 94.44 174 GLN A CA 1
ATOM 1305 C C . GLN A 1 174 ? 21.531 4.095 -7.985 1.00 94.44 174 GLN A C 1
ATOM 1307 O O . GLN A 1 174 ? 22.637 3.564 -8.057 1.00 94.44 174 GLN A O 1
ATOM 1312 N N . GLY A 1 175 ? 20.938 4.648 -9.050 1.00 89.62 175 GLY A N 1
ATOM 1313 C CA . GLY A 1 175 ? 21.530 4.690 -10.391 1.00 89.62 175 GLY A CA 1
ATOM 1314 C C . GLY A 1 175 ? 21.637 3.324 -11.077 1.00 89.62 175 GLY A C 1
ATOM 1315 O O . GLY A 1 175 ? 22.494 3.131 -11.932 1.00 89.62 175 GLY A O 1
ATOM 1316 N N . LYS A 1 176 ? 20.814 2.345 -10.676 1.00 87.31 176 LYS A N 1
ATOM 1317 C CA . LYS A 1 176 ? 20.832 0.970 -11.215 1.00 87.31 176 LYS A CA 1
ATOM 1318 C C . LYS A 1 176 ? 19.825 0.740 -12.345 1.00 87.31 176 LYS A C 1
ATOM 1320 O O . LYS A 1 176 ? 19.841 -0.341 -12.935 1.00 87.31 176 LYS A O 1
ATOM 1325 N N . ILE A 1 177 ? 18.917 1.688 -12.577 1.00 82.31 177 ILE A N 1
ATOM 1326 C CA . 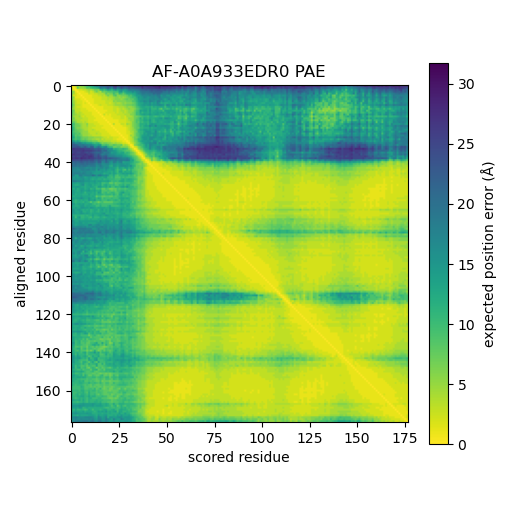ILE A 1 177 ? 17.930 1.718 -13.668 1.00 82.31 177 ILE A CA 1
ATOM 1327 C C . ILE A 1 177 ? 17.666 3.149 -14.109 1.00 82.31 177 ILE A C 1
ATOM 1329 O O . ILE A 1 177 ? 17.915 4.054 -13.280 1.00 82.31 177 ILE A O 1
#

Secondary structure (DSSP, 8-state):
--HHHHHHHHHHHHHHHHHHHHHHHHHHHTT---PPPPS-HHHHHHHHHHHHHHHHHHHHHHHHHHHHHTTSSPPPTT--HHHHHHHHHHHHHHHHHHHHHHHHHHHHHH-S--SSHHHHHHHHHHHHHHHHHHHHHHHHHH-GGGGGGHHHHHHHHHHHHHHHHHHHHHHHHTT--

Nearest PDB structures (foldseek):
  8xmm-assembly1_A  TM=4.476E-01  e=3.601E+00  Homo sapiens
  4tx5-assembly1_A  TM=3.222E-01  e=2.707E+00  Homo sapiens
  8e2i-assembly1_F  TM=2.583E-01  e=2.347E+00  Homo sapiens
  6jx6-assembly1_A  TM=2.900E-01  e=6.372E+00  Homo sapiens
  6jx6-assembly1_C  TM=3.385E-01  e=9.777E+00  Homo sapiens